Protein AF-A0A149VGM0-F1 (afdb_monomer_lite)

Radius of gyration: 25.73 Å; chains: 1; bounding box: 59×46×73 Å

Structure (mmCIF, N/CA/C/O backbone):
data_AF-A0A149VGM0-F1
#
_entry.id   AF-A0A149VGM0-F1
#
loop_
_atom_site.group_PDB
_atom_site.id
_atom_site.type_symbol
_atom_site.label_atom_id
_atom_site.label_alt_id
_atom_site.label_comp_id
_atom_site.label_asym_id
_atom_site.label_entity_id
_atom_site.label_seq_id
_atom_site.pdbx_PDB_ins_code
_atom_site.Cartn_x
_atom_site.Cartn_y
_atom_site.Cartn_z
_atom_site.occupancy
_atom_site.B_iso_or_equiv
_atom_site.auth_seq_id
_atom_site.auth_comp_id
_atom_site.auth_asym_id
_atom_site.auth_atom_id
_atom_site.pdbx_PDB_model_num
ATOM 1 N N . TYR A 1 1 ? -1.281 4.449 -9.352 1.00 56.34 1 TYR A N 1
ATOM 2 C CA . TYR A 1 1 ? 0.083 4.525 -8.788 1.00 56.34 1 TYR A CA 1
ATOM 3 C C . TYR A 1 1 ? 0.352 5.837 -8.044 1.00 56.34 1 TYR A C 1
ATOM 5 O O . TYR A 1 1 ? 0.885 5.783 -6.949 1.00 56.34 1 TYR A O 1
ATOM 13 N N . ASN A 1 2 ? -0.079 7.000 -8.555 1.00 75.88 2 ASN A N 1
ATOM 14 C CA . ASN A 1 2 ? 0.214 8.309 -7.935 1.00 75.88 2 ASN A CA 1
ATOM 15 C C . ASN A 1 2 ? -0.213 8.473 -6.463 1.00 75.88 2 ASN A C 1
ATOM 17 O O . ASN A 1 2 ? 0.391 9.254 -5.748 1.00 75.88 2 ASN A O 1
ATOM 21 N N . PHE A 1 3 ? -1.216 7.746 -5.963 1.00 82.25 3 PHE A N 1
ATOM 22 C CA . PHE A 1 3 ? -1.560 7.847 -4.540 1.00 82.25 3 PHE A CA 1
ATOM 23 C C . PHE A 1 3 ? -0.457 7.303 -3.615 1.00 82.25 3 PHE A C 1
ATOM 25 O O . PHE A 1 3 ? -0.205 7.903 -2.584 1.00 82.25 3 PHE A O 1
ATOM 32 N N . HIS A 1 4 ? 0.237 6.227 -4.005 1.00 84.69 4 HIS A N 1
ATOM 33 C CA . HIS A 1 4 ? 1.178 5.517 -3.130 1.00 84.69 4 HIS A CA 1
ATOM 34 C C . HIS A 1 4 ? 2.385 6.360 -2.706 1.00 84.69 4 HIS A C 1
ATOM 36 O O . HIS A 1 4 ? 2.753 6.306 -1.548 1.00 84.69 4 HIS A O 1
ATOM 42 N N . PHE A 1 5 ? 2.969 7.131 -3.629 1.00 81.19 5 PHE A N 1
ATOM 43 C CA . PHE A 1 5 ? 4.187 7.911 -3.365 1.00 81.19 5 PHE A CA 1
ATOM 44 C C . PHE A 1 5 ? 3.953 9.426 -3.372 1.00 81.19 5 PHE A C 1
ATOM 46 O O . PHE A 1 5 ? 4.840 10.183 -3.001 1.00 81.19 5 PHE A O 1
ATOM 53 N N . SER A 1 6 ? 2.803 9.902 -3.868 1.00 84.44 6 SER A N 1
ATOM 54 C CA . SER A 1 6 ? 2.518 11.339 -3.947 1.00 84.44 6 SER A CA 1
ATOM 55 C C . SER A 1 6 ? 1.154 11.736 -3.408 1.00 84.44 6 SER A C 1
ATOM 57 O O . SER A 1 6 ? 0.782 12.897 -3.546 1.00 84.44 6 SER A O 1
ATOM 59 N N . LEU A 1 7 ? 0.381 10.816 -2.817 1.00 84.38 7 LEU A N 1
ATOM 60 C CA . LEU A 1 7 ? -0.949 11.083 -2.243 1.00 84.38 7 LEU A CA 1
ATOM 61 C C . LEU A 1 7 ? -1.905 11.822 -3.204 1.00 84.38 7 LEU A C 1
ATOM 63 O O . LEU A 1 7 ? -2.858 12.464 -2.774 1.00 84.38 7 LEU A O 1
ATOM 67 N N . ARG A 1 8 ? -1.637 11.767 -4.520 1.00 82.00 8 ARG A N 1
ATOM 68 C CA . ARG A 1 8 ? -2.236 12.633 -5.558 1.00 82.00 8 ARG A CA 1
ATOM 69 C C . ARG A 1 8 ? -2.059 14.151 -5.342 1.00 82.00 8 ARG A C 1
ATOM 71 O O . ARG A 1 8 ? -2.627 14.922 -6.106 1.00 82.00 8 ARG A O 1
ATOM 78 N N . GLY A 1 9 ? -1.223 14.597 -4.407 1.00 70.56 9 GLY A N 1
ATOM 79 C CA . GLY A 1 9 ? -0.915 16.008 -4.136 1.00 70.56 9 GLY A CA 1
ATOM 80 C C . GLY A 1 9 ? 0.030 16.675 -5.147 1.00 70.56 9 GLY A C 1
ATOM 81 O O . GLY A 1 9 ? 0.593 17.725 -4.861 1.00 70.56 9 GLY A O 1
ATOM 82 N N . GLY A 1 10 ? 0.255 16.080 -6.322 1.00 68.06 10 GLY A N 1
ATOM 83 C CA . GLY A 1 10 ? 1.229 16.568 -7.304 1.00 68.06 10 GLY A CA 1
ATOM 84 C C . GLY A 1 10 ? 2.676 16.169 -6.982 1.00 68.06 10 GLY A C 1
ATOM 85 O O . GLY A 1 10 ? 2.931 15.308 -6.145 1.00 68.06 10 GLY A O 1
ATOM 86 N N . ASN A 1 11 ? 3.641 16.765 -7.691 1.00 66.06 11 ASN A N 1
ATOM 87 C CA . ASN A 1 11 ? 5.020 16.254 -7.735 1.00 66.06 11 ASN A CA 1
ATOM 88 C C . ASN A 1 11 ? 5.845 16.453 -6.454 1.00 66.06 11 ASN A C 1
ATOM 90 O O . ASN A 1 11 ? 6.882 15.811 -6.332 1.00 66.06 11 ASN A O 1
ATOM 94 N N . GLN A 1 12 ? 5.448 17.343 -5.542 1.00 76.62 12 GLN A N 1
ATOM 95 C CA . GLN A 1 12 ? 6.291 17.724 -4.399 1.00 76.62 12 GLN A CA 1
ATOM 96 C C . GLN A 1 12 ? 5.622 17.537 -3.032 1.00 76.62 12 GLN A C 1
ATOM 98 O O . GLN A 1 12 ? 6.148 16.755 -2.243 1.00 76.62 12 GLN A O 1
ATOM 103 N N . PRO A 1 13 ? 4.462 18.148 -2.718 1.00 83.25 13 PRO A N 1
ATOM 104 C CA . PRO A 1 13 ? 3.991 18.164 -1.331 1.00 83.25 13 PRO A CA 1
ATOM 105 C C . PRO A 1 13 ? 3.550 16.778 -0.850 1.00 83.25 13 PRO A C 1
ATOM 107 O O . PRO A 1 13 ? 3.853 16.384 0.271 1.00 83.25 13 PRO A O 1
ATOM 110 N N . GLY A 1 14 ? 2.899 15.989 -1.707 1.00 85.50 14 GLY A N 1
ATOM 111 C CA . GLY A 1 14 ? 2.502 14.634 -1.331 1.00 85.50 14 GLY A CA 1
ATOM 112 C C . GLY A 1 14 ? 3.683 13.676 -1.166 1.00 85.50 14 GLY A C 1
ATOM 113 O O . GLY A 1 14 ? 3.659 12.848 -0.264 1.00 85.50 14 GLY A O 1
ATOM 114 N N . VAL A 1 15 ? 4.739 13.838 -1.973 1.00 87.06 15 VAL A N 1
ATOM 115 C CA . VAL A 1 15 ? 5.985 13.063 -1.834 1.00 87.06 15 VAL A CA 1
ATOM 116 C C . VAL A 1 15 ? 6.691 13.416 -0.526 1.00 87.06 15 VAL A C 1
ATOM 118 O O . VAL A 1 15 ? 7.177 12.534 0.173 1.00 87.06 15 VAL A O 1
ATOM 121 N N . GLN A 1 16 ? 6.714 14.699 -0.159 1.00 89.06 16 GLN A N 1
ATOM 122 C CA . GLN A 1 16 ? 7.293 15.165 1.102 1.00 89.06 16 GLN A CA 1
ATOM 123 C C . GLN A 1 16 ? 6.563 14.601 2.317 1.00 89.06 16 GLN A C 1
ATOM 125 O O . GLN A 1 16 ? 7.213 14.104 3.235 1.00 89.06 16 GLN A O 1
ATOM 130 N N . ILE A 1 17 ? 5.227 14.647 2.309 1.00 90.19 17 ILE A N 1
ATOM 131 C CA . ILE A 1 17 ? 4.405 14.091 3.389 1.00 90.19 17 ILE A CA 1
ATOM 132 C C . ILE A 1 17 ? 4.651 12.588 3.523 1.00 90.19 17 ILE A C 1
ATOM 134 O O . ILE A 1 17 ? 4.941 12.122 4.621 1.00 90.19 17 ILE A O 1
ATOM 138 N N . ASP A 1 18 ? 4.579 11.839 2.421 1.00 89.81 18 ASP A N 1
ATOM 139 C CA . ASP A 1 18 ? 4.793 10.388 2.433 1.00 89.81 18 ASP A CA 1
ATOM 140 C C . ASP A 1 18 ? 6.191 10.023 2.957 1.00 89.81 18 ASP A C 1
ATOM 142 O O . ASP A 1 18 ? 6.339 9.213 3.872 1.00 89.81 18 ASP A O 1
ATOM 146 N N . THR A 1 19 ? 7.222 10.715 2.470 1.00 91.31 19 THR A N 1
ATOM 147 C CA . THR A 1 19 ? 8.603 10.460 2.895 1.00 91.31 19 THR A CA 1
ATOM 148 C C . THR A 1 19 ? 8.823 10.836 4.368 1.00 91.31 19 THR A C 1
ATOM 150 O O . THR A 1 19 ? 9.557 10.147 5.079 1.00 91.31 19 THR A O 1
ATOM 153 N N . LEU A 1 20 ? 8.170 11.894 4.867 1.00 92.56 20 LEU A N 1
ATOM 154 C CA . LEU A 1 20 ? 8.199 12.257 6.286 1.00 92.56 20 LEU A CA 1
ATOM 155 C C . LEU A 1 20 ? 7.529 11.180 7.150 1.00 92.56 20 LEU A C 1
ATOM 157 O O . LEU A 1 20 ? 8.078 10.803 8.184 1.00 92.56 20 LEU A O 1
ATOM 161 N N . LEU A 1 21 ? 6.381 10.649 6.721 1.00 93.19 21 LEU A N 1
ATOM 162 C CA . LEU A 1 21 ? 5.706 9.547 7.411 1.00 93.19 21 LEU A CA 1
ATOM 163 C C . LEU A 1 21 ? 6.565 8.274 7.418 1.00 93.19 21 LEU A C 1
ATOM 165 O O . LEU A 1 21 ? 6.647 7.602 8.448 1.00 93.19 21 LEU A O 1
ATOM 169 N N . GLY A 1 22 ? 7.259 7.980 6.315 1.00 93.75 22 GLY A N 1
ATOM 170 C CA . GLY A 1 22 ? 8.251 6.907 6.236 1.00 93.75 22 GLY A CA 1
ATOM 171 C C . GLY A 1 22 ? 9.394 7.087 7.241 1.00 93.75 22 GLY A C 1
ATOM 172 O O . GLY A 1 22 ? 9.734 6.153 7.971 1.00 93.75 22 GLY A O 1
ATOM 173 N N . LEU A 1 23 ? 9.923 8.308 7.376 1.00 94.62 23 LEU A N 1
ATOM 174 C CA . LEU A 1 23 ? 10.931 8.630 8.389 1.00 94.62 23 LEU A CA 1
ATOM 175 C C . LEU A 1 23 ? 10.388 8.450 9.816 1.00 94.62 23 LEU A C 1
ATOM 177 O O . LEU A 1 23 ? 11.060 7.848 10.655 1.00 94.62 23 LEU A O 1
ATOM 181 N N . CYS A 1 24 ? 9.167 8.913 10.099 1.00 95.50 24 CYS A N 1
ATOM 182 C CA . CYS A 1 24 ? 8.518 8.702 11.394 1.00 95.50 24 CYS A CA 1
ATOM 183 C C . CYS A 1 24 ? 8.347 7.209 11.715 1.00 95.50 24 CYS A C 1
ATOM 185 O O . CYS A 1 24 ? 8.586 6.805 12.853 1.00 95.50 24 CYS A O 1
ATOM 187 N N . LEU A 1 25 ? 7.988 6.384 10.726 1.00 94.50 25 LEU A N 1
ATOM 188 C CA . LEU A 1 25 ? 7.903 4.931 10.879 1.00 94.50 25 LEU A CA 1
ATOM 189 C C . LEU A 1 25 ? 9.267 4.324 11.240 1.00 94.50 25 LEU A C 1
ATOM 191 O O . LEU A 1 25 ? 9.343 3.507 12.155 1.00 94.50 25 LEU A O 1
ATOM 195 N N . LEU A 1 26 ? 10.349 4.744 10.578 1.00 95.25 26 LEU A N 1
ATOM 196 C CA . LEU A 1 26 ? 11.704 4.274 10.889 1.00 95.25 26 LEU A CA 1
ATOM 197 C C . LEU A 1 26 ? 12.140 4.654 12.306 1.00 95.25 26 LEU A C 1
ATOM 199 O O . LEU A 1 26 ? 12.710 3.826 13.016 1.00 95.25 26 LEU A O 1
ATOM 203 N N . VAL A 1 27 ? 11.832 5.877 12.742 1.00 95.75 27 VAL A N 1
ATOM 204 C CA . VAL A 1 27 ? 12.094 6.324 14.117 1.00 95.75 27 VAL A CA 1
ATOM 205 C C . VAL A 1 27 ? 11.273 5.509 15.119 1.00 95.75 27 VAL A C 1
ATOM 207 O O . VAL A 1 27 ? 11.813 5.073 16.137 1.00 95.75 27 VAL A O 1
ATOM 210 N N . ALA A 1 28 ? 9.994 5.248 14.837 1.00 92.81 28 ALA A N 1
ATOM 211 C CA . ALA A 1 28 ? 9.132 4.419 15.680 1.00 92.81 28 ALA A CA 1
ATOM 212 C C . ALA A 1 28 ? 9.643 2.972 15.793 1.00 92.81 28 ALA A C 1
ATOM 214 O O . ALA A 1 28 ? 9.679 2.414 16.887 1.00 92.81 28 ALA A O 1
ATOM 215 N N . ILE A 1 29 ? 10.100 2.379 14.687 1.00 92.88 29 ILE A N 1
ATOM 216 C CA . ILE A 1 29 ? 10.705 1.041 14.676 1.00 92.88 29 ILE A CA 1
ATOM 217 C C . ILE A 1 29 ? 12.018 1.031 15.461 1.00 92.88 29 ILE A C 1
ATOM 219 O O . ILE A 1 29 ? 12.214 0.161 16.306 1.00 92.88 29 ILE A O 1
ATOM 223 N N . GLY A 1 30 ? 12.906 1.998 15.212 1.00 92.75 30 GLY A N 1
ATOM 224 C CA . GLY A 1 30 ? 14.204 2.082 15.880 1.00 92.75 30 GLY A CA 1
ATOM 225 C C . GLY A 1 30 ? 14.061 2.273 17.389 1.00 92.75 30 GLY A C 1
ATOM 226 O O . GLY A 1 30 ? 14.647 1.526 18.168 1.00 92.75 30 GLY A O 1
ATOM 227 N N . SER A 1 31 ? 13.224 3.224 17.810 1.00 92.19 31 SER A N 1
ATOM 228 C CA . SER A 1 31 ? 12.913 3.443 19.229 1.00 92.19 31 SER A CA 1
ATOM 229 C C . SER A 1 31 ? 12.228 2.232 19.864 1.00 92.19 31 SER A C 1
ATOM 231 O O . SER A 1 31 ? 12.633 1.809 20.945 1.00 92.19 31 SER A O 1
ATOM 233 N N . GLY A 1 32 ? 11.249 1.627 19.186 1.00 87.75 32 GLY A N 1
ATOM 234 C CA . GLY A 1 32 ? 10.574 0.419 19.653 1.00 87.75 32 GLY A CA 1
ATOM 235 C C . GLY A 1 32 ? 11.543 -0.744 19.858 1.00 87.75 32 GLY A C 1
ATOM 236 O O . GLY A 1 32 ? 11.498 -1.399 20.898 1.00 87.75 32 GLY A O 1
ATOM 237 N N . LEU A 1 33 ? 12.474 -0.951 18.923 1.00 87.62 33 LEU A N 1
ATOM 238 C CA . LEU A 1 33 ? 13.517 -1.963 19.050 1.00 87.62 33 LEU A CA 1
ATOM 239 C C . LEU A 1 33 ? 14.408 -1.678 20.262 1.00 87.62 33 LEU A C 1
ATOM 241 O O . LEU A 1 33 ? 14.593 -2.559 21.090 1.00 87.62 33 LEU A O 1
ATOM 245 N N . VAL A 1 34 ? 14.897 -0.446 20.425 1.00 88.81 34 VAL A N 1
ATOM 246 C CA . VAL A 1 34 ? 15.752 -0.068 21.566 1.00 88.81 34 VAL A CA 1
ATOM 247 C C . VAL A 1 34 ? 15.040 -0.261 22.910 1.00 88.81 34 VAL A C 1
ATOM 249 O O . VAL A 1 34 ? 15.642 -0.772 23.854 1.00 88.81 34 VAL A O 1
ATOM 252 N N . ILE A 1 35 ? 13.761 0.110 23.007 1.00 86.62 35 ILE A N 1
ATOM 253 C CA . ILE A 1 35 ? 12.969 -0.019 24.239 1.00 86.62 35 ILE A CA 1
ATOM 254 C C . ILE A 1 35 ? 12.692 -1.493 24.564 1.00 86.62 35 ILE A C 1
ATOM 256 O O . ILE A 1 35 ? 12.779 -1.900 25.724 1.00 86.62 35 ILE A O 1
ATOM 260 N N . HIS A 1 36 ? 12.367 -2.302 23.553 1.00 81.25 36 HIS A N 1
ATOM 261 C CA . HIS A 1 36 ? 11.885 -3.668 23.751 1.00 81.25 36 HIS A CA 1
ATOM 262 C C . HIS A 1 36 ? 12.952 -4.757 23.596 1.00 81.25 36 HIS A C 1
ATOM 264 O O . HIS A 1 36 ? 12.676 -5.888 23.980 1.00 81.25 36 HIS A O 1
ATOM 270 N N . ILE A 1 37 ? 14.174 -4.461 23.136 1.00 82.31 37 ILE A N 1
ATOM 271 C CA . ILE A 1 37 ? 15.219 -5.482 22.925 1.00 82.31 37 ILE A CA 1
ATOM 272 C C . ILE A 1 37 ? 15.580 -6.255 24.203 1.00 82.31 37 ILE A C 1
ATOM 274 O O . ILE A 1 37 ? 15.834 -7.454 24.137 1.00 82.31 37 ILE A O 1
ATOM 278 N N . LYS A 1 38 ? 15.557 -5.596 25.373 1.00 78.44 38 LYS A N 1
ATOM 279 C CA . LYS A 1 38 ? 15.854 -6.240 26.665 1.00 78.44 38 LYS A CA 1
ATOM 280 C C . LYS A 1 38 ? 14.719 -7.175 27.125 1.00 78.44 38 LYS A C 1
ATOM 282 O O . LYS A 1 38 ? 15.020 -8.330 27.413 1.00 78.44 38 LYS A O 1
ATOM 287 N N . PRO A 1 39 ? 13.440 -6.739 27.173 1.00 73.12 39 PRO A N 1
ATOM 288 C CA . PRO A 1 39 ? 12.319 -7.639 27.464 1.00 73.12 39 PRO A CA 1
ATOM 289 C C . PRO A 1 39 ? 12.111 -8.758 26.438 1.00 73.12 39 PRO A C 1
ATOM 291 O O . PRO A 1 39 ? 11.655 -9.834 26.800 1.00 73.12 39 PRO A O 1
ATOM 294 N N . LEU A 1 40 ? 12.444 -8.525 25.164 1.00 70.88 40 LEU A N 1
ATOM 295 C CA . LEU A 1 40 ? 12.154 -9.465 24.081 1.00 70.88 40 LEU A CA 1
ATOM 296 C C . LEU A 1 40 ? 12.913 -10.794 24.217 1.00 70.88 40 LEU A C 1
ATOM 298 O O . LEU A 1 40 ? 12.398 -11.838 23.827 1.00 70.88 40 LEU A O 1
ATOM 302 N N . TRP A 1 41 ? 14.131 -10.761 24.759 1.00 69.44 41 TRP A N 1
ATOM 303 C CA . TRP A 1 41 ? 15.009 -11.931 24.824 1.00 69.44 41 TRP A CA 1
ATOM 304 C C . TRP A 1 41 ? 14.441 -13.100 25.653 1.00 69.44 41 TRP A C 1
ATOM 306 O O . TRP A 1 41 ? 14.381 -14.211 25.126 1.00 69.44 41 TRP A O 1
ATOM 316 N N . PRO A 1 42 ? 13.983 -12.905 26.908 1.00 67.81 42 PRO A N 1
ATOM 317 C CA . PRO A 1 42 ? 13.347 -13.980 27.673 1.00 67.81 42 PRO A CA 1
ATOM 318 C C . PRO A 1 42 ? 11.994 -14.418 27.089 1.00 67.81 42 PRO A C 1
ATOM 320 O O . PRO A 1 42 ? 11.680 -15.609 27.119 1.00 67.81 42 PRO A O 1
ATOM 323 N N . ASP A 1 43 ? 11.219 -13.488 26.521 1.00 64.25 43 ASP A N 1
ATOM 324 C CA . ASP A 1 43 ? 9.869 -13.763 26.007 1.00 64.25 43 ASP A CA 1
ATOM 325 C C . ASP A 1 43 ? 9.884 -14.551 24.680 1.00 64.25 43 ASP A C 1
ATOM 327 O O . ASP A 1 43 ? 8.992 -15.364 24.438 1.00 64.25 43 ASP A O 1
ATOM 331 N N . LEU A 1 44 ? 10.922 -14.392 23.844 1.00 65.38 44 LEU A N 1
ATOM 332 C CA . LEU A 1 44 ? 11.131 -15.197 22.626 1.00 65.38 44 LEU A CA 1
ATOM 333 C C . LEU A 1 44 ? 11.405 -16.677 22.928 1.00 65.38 44 LEU A C 1
ATOM 335 O O . LEU A 1 44 ? 11.052 -17.546 22.132 1.00 65.38 44 LEU A O 1
ATOM 339 N N . ILE A 1 45 ? 12.046 -16.963 24.062 1.00 64.69 45 ILE A N 1
ATOM 340 C CA . ILE A 1 45 ? 12.476 -18.317 24.438 1.00 64.69 45 ILE A CA 1
ATOM 341 C C . ILE A 1 45 ? 11.322 -19.103 25.082 1.00 64.69 45 ILE A C 1
ATOM 343 O O . ILE A 1 45 ? 11.301 -20.332 25.035 1.00 64.69 45 ILE A O 1
ATOM 347 N N . LEU A 1 46 ? 10.325 -18.417 25.647 1.00 60.25 46 LEU A N 1
ATOM 348 C CA . LEU A 1 46 ? 9.251 -19.031 26.424 1.00 60.25 46 LEU A CA 1
ATOM 349 C C . LEU A 1 46 ? 7.894 -18.946 25.712 1.00 60.25 46 LEU A C 1
ATOM 351 O O . LEU A 1 46 ? 6.931 -18.387 26.236 1.00 60.25 46 LEU A O 1
ATOM 355 N N . PHE A 1 47 ? 7.789 -19.544 24.525 1.00 54.19 47 PHE A N 1
ATOM 356 C CA . PHE A 1 47 ? 6.506 -19.663 23.831 1.00 54.19 47 PHE A CA 1
ATOM 357 C C . PHE A 1 47 ? 5.531 -20.554 24.624 1.00 54.19 47 PHE A C 1
ATOM 359 O O . PHE A 1 47 ? 5.781 -21.744 24.824 1.00 54.19 47 PHE A O 1
ATOM 366 N N . ARG A 1 48 ? 4.402 -19.992 25.082 1.00 60.03 48 ARG A N 1
ATOM 367 C CA . ARG A 1 48 ? 3.366 -20.707 25.858 1.00 60.03 48 ARG A CA 1
ATOM 368 C C . ARG A 1 48 ? 2.015 -20.709 25.123 1.00 60.03 48 ARG A C 1
ATOM 370 O O . ARG A 1 48 ? 1.102 -19.980 25.513 1.00 60.03 48 ARG A O 1
ATOM 377 N N . PRO A 1 49 ? 1.839 -21.559 24.095 1.00 53.50 49 PRO A N 1
ATOM 378 C CA . PRO A 1 49 ? 0.660 -21.544 23.219 1.00 53.50 49 PRO A CA 1
ATOM 379 C C . PRO A 1 49 ? -0.676 -21.861 23.916 1.00 53.50 49 PRO A C 1
ATOM 381 O O . PRO A 1 49 ? -1.733 -21.549 23.375 1.00 53.50 49 PRO A O 1
ATOM 384 N N . PHE A 1 50 ? -0.652 -22.445 25.120 1.00 55.78 50 PHE A N 1
ATOM 385 C CA . PHE A 1 50 ? -1.845 -22.904 25.848 1.00 55.78 50 PHE A CA 1
ATOM 386 C C . PHE A 1 50 ? -2.236 -22.019 27.051 1.00 55.78 50 PHE A C 1
ATOM 388 O O . PHE A 1 50 ? -2.966 -22.457 27.938 1.00 55.78 50 PHE A O 1
ATOM 395 N N . GLY A 1 51 ? -1.746 -20.774 27.116 1.00 58.00 51 GLY A N 1
ATOM 396 C CA . GLY A 1 51 ? -2.111 -19.810 28.164 1.00 58.00 51 GLY A CA 1
ATOM 397 C C . GLY A 1 51 ? -3.515 -19.197 28.009 1.00 58.00 51 GLY A C 1
ATOM 398 O O . GLY A 1 51 ? -4.201 -19.379 27.005 1.00 58.00 51 GLY A O 1
ATOM 399 N N . ALA A 1 52 ? -3.954 -18.413 29.004 1.00 61.88 52 ALA A N 1
ATOM 400 C CA . ALA A 1 52 ? -5.236 -17.699 28.959 1.00 61.88 52 ALA A CA 1
ATOM 401 C C . ALA A 1 52 ? -5.366 -16.813 27.696 1.00 61.88 52 ALA A C 1
ATOM 403 O O . ALA A 1 52 ? -4.436 -16.083 27.347 1.00 61.88 52 ALA A O 1
ATOM 404 N N . ARG A 1 53 ? -6.543 -16.832 27.043 1.00 60.56 53 ARG A N 1
ATOM 405 C CA . ARG A 1 53 ? -6.809 -16.224 25.715 1.00 60.56 53 ARG A CA 1
ATOM 406 C C . ARG A 1 53 ? -6.274 -14.791 25.505 1.00 60.56 53 ARG A C 1
ATOM 408 O O . ARG A 1 53 ? -5.736 -14.541 24.429 1.00 60.56 53 ARG A O 1
ATOM 415 N N . PRO A 1 54 ? -6.373 -13.848 26.467 1.00 61.53 54 PRO A N 1
ATOM 416 C CA . PRO A 1 54 ? -5.830 -12.500 26.281 1.00 61.53 54 PRO A CA 1
ATOM 417 C C . PRO A 1 54 ? -4.301 -12.468 26.186 1.00 61.53 54 PRO A C 1
ATOM 419 O O . PRO A 1 54 ? -3.754 -11.622 25.489 1.00 61.53 54 PRO A O 1
ATOM 422 N N . ARG A 1 55 ? -3.612 -13.383 26.878 1.00 67.12 55 ARG A N 1
ATOM 423 C CA . ARG A 1 55 ? -2.147 -13.450 26.922 1.00 67.12 55 ARG A CA 1
ATOM 424 C C . ARG A 1 55 ? -1.590 -14.155 25.683 1.00 67.12 55 ARG A C 1
ATOM 426 O O . ARG A 1 55 ? -0.706 -13.607 25.045 1.00 67.12 55 ARG A O 1
ATOM 433 N N . ALA A 1 56 ? -2.229 -15.240 25.241 1.00 68.88 56 ALA A N 1
ATOM 434 C CA . ALA A 1 56 ? -1.891 -15.908 23.979 1.00 68.88 56 ALA A CA 1
ATOM 435 C C . ALA A 1 56 ? -2.009 -14.981 22.748 1.00 68.88 56 ALA A C 1
ATOM 437 O O . ALA A 1 56 ? -1.221 -15.085 21.812 1.00 68.88 56 ALA A O 1
ATOM 438 N N . TRP A 1 57 ? -2.970 -14.045 22.744 1.00 70.62 57 TRP A N 1
ATOM 439 C CA . TRP A 1 57 ? -3.099 -13.051 21.669 1.00 70.62 57 TRP A CA 1
ATOM 440 C C . TRP A 1 57 ? -1.941 -12.046 21.646 1.00 70.62 57 TRP A C 1
ATOM 442 O O . TRP A 1 57 ? -1.466 -11.672 20.575 1.00 70.62 57 TRP A O 1
ATOM 452 N N . VAL A 1 58 ? -1.481 -11.613 22.822 1.00 71.88 58 VAL A N 1
ATOM 453 C CA . VAL A 1 58 ? -0.323 -10.717 22.948 1.00 71.88 58 VAL A CA 1
ATOM 454 C C . VAL A 1 58 ? 0.953 -11.434 22.510 1.00 71.88 58 VAL A C 1
ATOM 456 O O . VAL A 1 58 ? 1.722 -10.858 21.746 1.00 71.88 58 VAL A O 1
ATOM 459 N N . ASP A 1 59 ? 1.129 -12.697 22.896 1.00 72.69 59 ASP A N 1
ATOM 460 C CA . ASP A 1 59 ? 2.286 -13.505 22.492 1.00 72.69 59 ASP A CA 1
ATOM 461 C C . ASP A 1 59 ? 2.302 -13.735 20.970 1.00 72.69 59 ASP A C 1
ATOM 463 O O . ASP A 1 59 ? 3.333 -13.567 20.320 1.00 72.69 59 ASP A O 1
ATOM 467 N N . ALA A 1 60 ? 1.146 -14.032 20.361 1.00 76.56 60 ALA A N 1
ATOM 468 C CA . ALA A 1 60 ? 1.024 -14.157 18.907 1.00 76.56 60 ALA A CA 1
ATOM 469 C C . ALA A 1 60 ? 1.336 -12.839 18.177 1.00 76.56 60 ALA A C 1
ATOM 471 O O . ALA A 1 60 ? 2.023 -12.845 17.155 1.00 76.56 60 ALA A O 1
ATOM 472 N N . HIS A 1 61 ? 0.864 -11.705 18.707 1.00 82.88 61 HIS A N 1
ATOM 473 C CA . HIS A 1 61 ? 1.189 -10.381 18.178 1.00 82.88 61 HIS A CA 1
ATOM 474 C C . HIS A 1 61 ? 2.691 -10.086 18.282 1.00 82.88 61 HIS A C 1
ATOM 476 O O . HIS A 1 61 ? 3.271 -9.569 17.332 1.00 82.88 61 HIS A O 1
ATOM 482 N N . LEU A 1 62 ? 3.335 -10.455 19.393 1.00 81.00 62 LEU A N 1
ATOM 483 C CA . LEU A 1 62 ? 4.774 -10.280 19.584 1.00 81.00 62 LEU A CA 1
ATOM 484 C C . LEU A 1 62 ? 5.580 -11.106 18.575 1.00 81.00 62 LEU A C 1
ATOM 486 O O . LEU A 1 62 ? 6.466 -10.569 17.915 1.00 81.00 62 LEU A O 1
ATOM 490 N N . ILE A 1 63 ? 5.238 -12.385 18.404 1.00 81.69 63 ILE A N 1
ATOM 491 C CA . ILE A 1 63 ? 5.915 -13.285 17.459 1.00 81.69 63 ILE A CA 1
ATOM 492 C C . ILE A 1 63 ? 5.739 -12.800 16.024 1.00 81.69 63 ILE A C 1
ATOM 494 O O . ILE A 1 63 ? 6.716 -12.715 15.283 1.00 81.69 63 ILE A O 1
ATOM 498 N N . ALA A 1 64 ? 4.514 -12.432 15.637 1.00 84.75 64 ALA A N 1
ATOM 499 C CA . ALA A 1 64 ? 4.261 -11.834 14.331 1.00 84.75 64 ALA A CA 1
ATOM 500 C C . ALA A 1 64 ? 5.055 -10.529 14.160 1.00 84.75 64 ALA A C 1
ATOM 502 O O . ALA A 1 64 ? 5.632 -10.291 13.102 1.00 84.75 64 ALA A O 1
ATOM 503 N N . GLY A 1 65 ? 5.140 -9.719 15.218 1.00 85.56 65 GLY A N 1
ATOM 504 C CA . GLY A 1 65 ? 5.944 -8.508 15.259 1.00 85.56 65 GLY A CA 1
ATOM 505 C C . GLY A 1 65 ? 7.404 -8.772 14.932 1.00 85.56 65 GLY A C 1
ATOM 506 O O . GLY A 1 65 ? 7.917 -8.182 13.990 1.00 85.56 65 GLY A O 1
ATOM 507 N N . VAL A 1 66 ? 8.052 -9.697 15.642 1.00 86.31 66 VAL A N 1
ATOM 508 C CA . VAL A 1 66 ? 9.460 -10.060 15.405 1.00 86.31 66 VAL A CA 1
ATOM 509 C C . VAL A 1 66 ? 9.662 -10.659 14.015 1.00 86.31 66 VAL A C 1
ATOM 511 O O . VAL A 1 66 ? 10.598 -10.273 13.318 1.00 86.31 66 VAL A O 1
ATOM 514 N N . LEU A 1 67 ? 8.777 -11.566 13.594 1.00 89.00 67 LEU A N 1
ATOM 515 C CA . LEU A 1 67 ? 8.881 -12.263 12.312 1.00 89.00 67 LEU A CA 1
ATOM 516 C C . LEU A 1 67 ? 8.797 -11.301 11.119 1.00 89.00 67 LEU A C 1
ATOM 518 O O . LEU A 1 67 ? 9.565 -11.434 10.169 1.00 89.00 67 LEU A O 1
ATOM 522 N N . PHE A 1 68 ? 7.878 -10.332 11.164 1.00 91.81 68 PHE A N 1
ATOM 523 C CA . PHE A 1 68 ? 7.646 -9.395 10.061 1.00 91.81 68 PHE A CA 1
ATOM 524 C C . PHE A 1 68 ? 8.379 -8.057 10.220 1.00 91.81 68 PHE A C 1
ATOM 526 O O . PHE A 1 68 ? 8.406 -7.274 9.269 1.00 91.81 68 PHE A O 1
ATOM 533 N N . LEU A 1 69 ? 9.039 -7.802 11.356 1.00 91.88 69 LEU A N 1
ATOM 534 C CA . LEU A 1 69 ? 9.855 -6.603 11.574 1.00 91.88 69 LEU A CA 1
ATOM 535 C C . LEU A 1 69 ? 10.877 -6.355 10.453 1.00 91.88 69 LEU A C 1
ATOM 537 O O . LEU A 1 69 ? 10.947 -5.211 9.998 1.00 91.88 69 LEU A O 1
ATOM 541 N N . PRO A 1 70 ? 11.624 -7.365 9.949 1.00 92.81 70 PRO A N 1
ATOM 542 C CA . PRO A 1 70 ? 12.565 -7.148 8.857 1.00 92.81 70 PRO A CA 1
ATOM 543 C C . PRO A 1 70 ? 11.876 -6.604 7.609 1.00 92.81 70 PRO A C 1
ATOM 545 O O . PRO A 1 70 ? 12.390 -5.680 6.991 1.00 92.81 70 PRO A O 1
ATOM 548 N N . PHE A 1 71 ? 10.688 -7.116 7.271 1.00 94.50 71 PHE A N 1
ATOM 549 C CA . PHE A 1 71 ? 9.921 -6.648 6.120 1.00 94.50 71 PHE A CA 1
ATOM 550 C C . PHE A 1 71 ? 9.420 -5.211 6.314 1.00 94.50 71 PHE A C 1
ATOM 552 O O . PHE A 1 71 ? 9.562 -4.388 5.412 1.00 94.50 71 PHE A O 1
ATOM 559 N N . ILE A 1 72 ? 8.886 -4.881 7.496 1.00 94.12 72 ILE A N 1
ATOM 560 C CA . ILE A 1 72 ? 8.394 -3.529 7.807 1.00 94.12 72 ILE A CA 1
ATOM 561 C C . ILE A 1 72 ? 9.548 -2.519 7.763 1.00 94.12 72 ILE A C 1
ATOM 563 O O . ILE A 1 72 ? 9.436 -1.479 7.113 1.00 94.12 72 ILE A O 1
ATOM 567 N N . ALA A 1 73 ? 10.669 -2.833 8.416 1.00 95.06 73 ALA A N 1
ATOM 568 C CA . ALA A 1 73 ? 11.857 -1.986 8.427 1.00 95.06 73 ALA A CA 1
ATOM 569 C C . ALA A 1 73 ? 12.435 -1.821 7.017 1.00 95.06 73 ALA A C 1
ATOM 571 O O . ALA A 1 73 ? 12.749 -0.707 6.604 1.00 95.06 73 ALA A O 1
ATOM 572 N N . PHE A 1 74 ? 12.517 -2.914 6.257 1.00 95.31 74 PHE A N 1
ATOM 573 C CA . PHE A 1 74 ? 13.010 -2.917 4.887 1.00 95.31 74 PHE A CA 1
ATOM 574 C C . PHE A 1 74 ? 12.146 -2.051 3.955 1.00 95.31 74 PHE A C 1
ATOM 576 O O . PHE A 1 74 ? 12.672 -1.183 3.254 1.00 95.31 74 PHE A O 1
ATOM 583 N N . MET A 1 75 ? 10.822 -2.232 3.967 1.00 95.12 75 MET A N 1
ATOM 584 C CA . MET A 1 75 ? 9.909 -1.458 3.118 1.00 95.12 75 MET A CA 1
ATOM 585 C C . MET A 1 75 ? 9.844 0.015 3.537 1.00 95.12 75 MET A C 1
ATOM 587 O O . MET A 1 75 ? 9.874 0.892 2.673 1.00 95.12 75 MET A O 1
ATOM 591 N N . GLY A 1 76 ? 9.839 0.298 4.845 1.00 94.56 76 GLY A N 1
ATOM 592 C CA . GLY A 1 76 ? 9.907 1.664 5.369 1.00 94.56 76 GLY A CA 1
ATOM 593 C C . GLY A 1 76 ? 11.215 2.369 4.997 1.00 94.56 76 GLY A C 1
ATOM 594 O O . GLY A 1 76 ? 11.199 3.524 4.567 1.00 94.56 76 GLY A O 1
ATOM 595 N N . TYR A 1 77 ? 12.347 1.663 5.086 1.00 95.38 77 TYR A N 1
ATOM 596 C CA . TYR A 1 77 ? 13.661 2.200 4.728 1.00 95.38 77 TYR A CA 1
ATOM 597 C C . TYR A 1 77 ? 13.746 2.495 3.239 1.00 95.38 77 TYR A C 1
ATOM 599 O O . TYR A 1 77 ? 14.071 3.612 2.848 1.00 95.38 77 TYR A O 1
ATOM 607 N N . THR A 1 78 ? 13.432 1.507 2.404 1.00 95.38 78 THR A N 1
ATOM 608 C CA . THR A 1 78 ? 13.561 1.650 0.953 1.00 95.38 78 THR A CA 1
ATOM 609 C C . THR A 1 78 ? 12.603 2.699 0.390 1.00 95.38 78 THR A C 1
ATOM 611 O O . THR A 1 78 ? 13.040 3.510 -0.424 1.00 95.38 78 THR A O 1
ATOM 614 N N . GLY A 1 79 ? 11.356 2.774 0.873 1.00 92.38 79 GLY A N 1
ATOM 615 C CA . GLY A 1 79 ? 10.410 3.826 0.475 1.00 92.38 79 GLY A CA 1
ATOM 616 C C . GLY A 1 79 ? 10.927 5.229 0.809 1.00 92.38 79 GLY A C 1
ATOM 617 O O . GLY A 1 79 ? 10.982 6.102 -0.058 1.00 92.38 79 GLY A O 1
ATOM 618 N N . THR A 1 80 ? 11.430 5.411 2.035 1.00 93.00 80 THR A N 1
ATOM 619 C CA . THR A 1 80 ? 12.016 6.685 2.485 1.00 93.00 80 THR A CA 1
ATOM 620 C C . THR A 1 80 ? 13.289 7.031 1.705 1.00 93.00 80 THR A C 1
ATOM 622 O O . THR A 1 80 ? 13.478 8.168 1.281 1.00 93.00 80 THR A O 1
ATOM 625 N N . ALA A 1 81 ? 14.166 6.053 1.463 1.00 92.31 81 ALA A N 1
ATOM 626 C CA . ALA A 1 81 ? 15.442 6.252 0.777 1.00 92.31 81 ALA A CA 1
ATOM 627 C C . ALA A 1 81 ? 15.268 6.668 -0.693 1.00 92.31 81 ALA A C 1
ATOM 629 O O . ALA A 1 81 ? 16.012 7.522 -1.182 1.00 92.31 81 ALA A O 1
ATOM 630 N N . ILE A 1 82 ? 14.271 6.114 -1.395 1.00 90.62 82 ILE A N 1
ATOM 631 C CA . ILE A 1 82 ? 13.975 6.450 -2.799 1.00 90.62 82 ILE A CA 1
ATOM 632 C C . ILE A 1 82 ? 13.614 7.933 -2.951 1.00 90.62 82 ILE A C 1
ATOM 634 O O . ILE A 1 82 ? 14.002 8.559 -3.944 1.00 90.62 82 ILE A O 1
ATOM 638 N N . HIS A 1 83 ? 12.912 8.488 -1.962 1.00 87.56 83 HIS A N 1
ATOM 639 C CA . HIS A 1 83 ? 12.412 9.860 -1.961 1.00 87.56 83 HIS A CA 1
ATOM 640 C C . HIS A 1 83 ? 13.137 10.784 -0.971 1.00 87.56 83 HIS A C 1
ATOM 642 O O . HIS A 1 83 ? 12.713 11.917 -0.782 1.00 87.56 83 HIS A O 1
ATOM 648 N N . ALA A 1 84 ? 14.278 10.380 -0.403 1.00 85.94 84 ALA A N 1
ATOM 649 C CA . ALA A 1 84 ? 14.992 11.151 0.624 1.00 85.94 84 ALA A CA 1
ATOM 650 C C . ALA A 1 84 ? 15.340 12.593 0.195 1.00 85.94 84 ALA A C 1
ATOM 652 O O . ALA A 1 84 ? 15.329 13.518 1.007 1.00 85.94 84 ALA A O 1
ATOM 653 N N . ARG A 1 85 ? 15.584 12.808 -1.106 1.00 81.25 85 ARG A N 1
ATOM 654 C CA . ARG A 1 85 ? 15.821 14.143 -1.689 1.00 81.25 85 ARG A CA 1
ATOM 655 C C . ARG A 1 85 ? 14.595 15.063 -1.668 1.00 81.25 85 ARG A C 1
ATOM 657 O O . ARG A 1 85 ? 14.746 16.238 -1.959 1.00 81.25 85 ARG A O 1
ATOM 664 N N . ALA A 1 86 ? 13.402 14.552 -1.374 1.00 79.19 86 ALA A N 1
ATOM 665 C CA . ALA A 1 86 ? 12.202 15.366 -1.219 1.00 79.19 86 ALA A CA 1
ATOM 666 C C . ALA A 1 86 ? 12.179 16.109 0.129 1.00 79.19 86 ALA A C 1
ATOM 668 O O . ALA A 1 86 ? 11.636 17.211 0.186 1.00 79.19 86 ALA A O 1
ATOM 669 N N . LEU A 1 87 ? 12.771 15.540 1.194 1.00 74.88 87 LEU A N 1
ATOM 670 C CA . LEU A 1 87 ? 12.880 16.214 2.499 1.00 74.88 87 LEU A CA 1
ATOM 671 C C . LEU A 1 87 ? 14.032 17.213 2.558 1.00 74.88 87 LEU A C 1
ATOM 673 O O . LEU A 1 87 ? 13.918 18.241 3.219 1.00 74.88 87 LEU A O 1
ATOM 677 N N . LEU A 1 88 ? 15.159 16.886 1.927 1.00 65.88 88 LEU A N 1
ATOM 678 C CA . LEU A 1 88 ? 16.332 17.752 1.934 1.00 65.88 88 LEU A CA 1
ATOM 679 C C . LEU A 1 88 ? 16.163 18.851 0.874 1.00 65.88 88 LEU A C 1
ATOM 681 O O . LEU A 1 88 ? 15.758 18.540 -0.247 1.00 65.88 88 LEU A O 1
ATOM 685 N N . PRO A 1 89 ? 16.473 20.125 1.180 1.00 56.97 89 PRO A N 1
ATOM 686 C CA . PRO A 1 89 ? 16.479 21.172 0.166 1.00 56.97 89 PRO A CA 1
ATOM 687 C C . PRO A 1 89 ? 17.403 20.767 -0.991 1.00 56.97 89 PRO A C 1
ATOM 689 O O . PRO A 1 89 ? 18.461 20.177 -0.783 1.00 56.97 89 PRO A O 1
ATOM 692 N N . ALA A 1 90 ? 16.984 21.073 -2.222 1.00 55.66 90 ALA A N 1
ATOM 693 C CA . ALA A 1 90 ? 17.690 20.673 -3.443 1.00 55.66 90 ALA A CA 1
ATOM 694 C C . ALA A 1 90 ? 19.115 21.249 -3.558 1.00 55.66 90 ALA A C 1
ATOM 696 O O . ALA A 1 90 ? 19.895 20.787 -4.390 1.00 55.66 90 ALA A O 1
ATOM 697 N N . GLU A 1 91 ? 19.454 22.236 -2.728 1.00 52.06 91 GLU A N 1
ATOM 698 C CA . GLU A 1 91 ? 20.791 22.805 -2.648 1.00 52.06 91 GLU A CA 1
ATOM 699 C C . GLU A 1 91 ? 21.632 22.025 -1.626 1.00 52.06 91 GLU A C 1
ATOM 701 O O . GLU A 1 91 ? 21.251 21.927 -0.454 1.00 52.06 91 GLU A O 1
ATOM 706 N N . PRO A 1 92 ? 22.778 21.455 -2.029 1.00 51.41 92 PRO A N 1
ATOM 707 C CA . PRO A 1 92 ? 23.661 20.787 -1.090 1.00 51.41 92 PRO A CA 1
ATOM 708 C C . PRO A 1 92 ? 24.199 21.798 -0.065 1.00 51.41 92 PRO A C 1
ATOM 710 O O . PRO A 1 92 ? 24.724 22.845 -0.438 1.00 51.41 92 PRO A O 1
ATOM 713 N N . PHE A 1 93 ? 24.139 21.454 1.229 1.00 51.69 93 PHE A N 1
ATOM 714 C CA . PHE A 1 93 ? 24.756 22.236 2.317 1.00 51.69 93 PHE A CA 1
ATOM 715 C C . PHE A 1 93 ? 26.262 22.472 2.101 1.00 51.69 93 PHE A C 1
ATOM 717 O O . PHE A 1 93 ? 26.812 23.456 2.585 1.00 51.69 93 PHE A O 1
ATOM 724 N N . PHE A 1 94 ? 26.914 21.595 1.334 1.00 49.41 94 PHE A N 1
ATOM 725 C CA . PHE A 1 94 ? 28.279 21.765 0.856 1.00 49.41 94 PHE A CA 1
ATOM 726 C C . PHE A 1 94 ? 28.283 21.802 -0.670 1.00 49.41 94 PHE A C 1
ATOM 728 O O . PHE A 1 94 ? 28.124 20.779 -1.340 1.00 49.41 94 PHE A O 1
ATOM 735 N N . ARG A 1 95 ? 28.490 22.993 -1.234 1.00 43.38 95 ARG A N 1
ATOM 736 C CA . ARG A 1 95 ? 28.763 23.166 -2.661 1.00 43.38 95 ARG A CA 1
ATOM 737 C C . ARG A 1 95 ? 30.145 22.572 -2.944 1.00 43.38 95 ARG A C 1
ATOM 739 O O . ARG A 1 95 ? 31.162 23.220 -2.720 1.00 43.38 95 ARG A O 1
ATOM 746 N N . ALA A 1 96 ? 30.200 21.322 -3.399 1.00 45.22 96 ALA A N 1
ATOM 747 C CA . ALA A 1 96 ? 31.439 20.778 -3.937 1.00 45.22 96 ALA A CA 1
ATOM 748 C C . ALA A 1 96 ? 31.846 21.649 -5.137 1.00 45.22 96 ALA A C 1
ATOM 750 O O . ALA A 1 96 ? 31.110 21.729 -6.121 1.00 45.22 96 ALA A O 1
ATOM 751 N N . HIS A 1 97 ? 33.004 22.309 -5.052 1.00 46.84 97 HIS A N 1
ATOM 752 C CA . HIS A 1 97 ? 33.536 23.234 -6.064 1.00 46.84 97 HIS A CA 1
ATOM 753 C C . HIS A 1 97 ? 33.830 22.594 -7.442 1.00 46.84 97 HIS A C 1
ATOM 755 O O . HIS A 1 97 ? 34.394 23.245 -8.314 1.00 46.84 97 HIS A O 1
ATOM 761 N N . THR A 1 98 ? 33.424 21.345 -7.676 1.00 44.97 98 THR A N 1
ATOM 762 C CA . THR A 1 98 ? 33.641 20.599 -8.924 1.00 44.97 98 THR A CA 1
ATOM 763 C C . THR A 1 98 ? 32.356 20.096 -9.585 1.00 44.97 98 THR A C 1
ATOM 765 O O . THR A 1 98 ? 32.421 19.453 -10.632 1.00 44.97 98 THR A O 1
ATOM 768 N N . ALA A 1 99 ? 31.173 20.393 -9.038 1.00 40.09 99 ALA A N 1
ATOM 769 C CA . ALA A 1 99 ? 29.927 20.018 -9.695 1.00 40.09 99 ALA A CA 1
ATOM 770 C C . ALA A 1 99 ? 29.650 20.966 -10.874 1.00 40.09 99 ALA A C 1
ATOM 772 O O . ALA A 1 99 ? 29.147 22.077 -10.694 1.00 40.09 99 ALA A O 1
ATOM 773 N N . ALA A 1 100 ? 29.975 20.517 -12.091 1.00 41.31 100 ALA A N 1
ATOM 774 C CA . ALA A 1 100 ? 29.467 21.114 -13.322 1.00 41.31 100 ALA A CA 1
ATOM 775 C C . ALA A 1 100 ? 27.949 21.349 -13.187 1.00 41.31 100 ALA A C 1
ATOM 777 O O . ALA A 1 100 ? 27.260 20.512 -12.593 1.00 41.31 100 ALA A O 1
ATOM 778 N N . PRO A 1 101 ? 27.412 22.473 -13.698 1.00 37.53 101 PRO A N 1
ATOM 779 C CA . PRO A 1 101 ? 26.022 22.836 -13.479 1.00 37.53 101 PRO A CA 1
ATOM 780 C C . PRO A 1 101 ? 25.119 21.683 -13.911 1.00 37.53 101 PRO A C 1
ATOM 782 O O . PRO A 1 101 ? 25.131 21.270 -15.073 1.00 37.53 101 PRO A O 1
ATOM 785 N N . HIS A 1 102 ? 24.340 21.161 -12.959 1.00 41.25 102 HIS A N 1
ATOM 786 C CA . HIS A 1 102 ? 23.256 20.233 -13.237 1.00 41.25 102 HIS A CA 1
ATOM 787 C C . HIS A 1 102 ? 22.401 20.857 -14.342 1.00 41.25 102 HIS A C 1
ATOM 789 O O . HIS A 1 102 ? 21.699 21.847 -14.117 1.00 41.25 102 HIS A O 1
ATOM 795 N N . LYS A 1 103 ? 22.472 20.300 -15.558 1.00 36.31 103 LYS A N 1
ATOM 796 C CA . LYS A 1 103 ? 21.491 20.584 -16.604 1.00 36.31 103 LYS A CA 1
ATOM 797 C C . LYS A 1 103 ? 20.143 20.281 -15.968 1.00 36.31 103 LYS A C 1
ATOM 799 O O . LYS A 1 103 ? 19.852 19.118 -15.701 1.00 36.31 103 LYS A O 1
ATOM 804 N N . LYS A 1 104 ? 19.356 21.329 -15.692 1.00 35.59 104 LYS A N 1
ATOM 805 C CA . LYS A 1 104 ? 17.933 21.195 -15.386 1.00 35.59 104 LYS A CA 1
ATOM 806 C C . LYS A 1 104 ? 17.385 20.228 -16.420 1.00 35.59 104 LYS A C 1
ATOM 808 O O . LYS A 1 104 ? 17.458 20.517 -17.617 1.00 35.59 104 LYS A O 1
ATOM 813 N N . GLU A 1 105 ? 16.941 19.066 -15.961 1.00 38.72 105 GLU A N 1
ATOM 814 C CA . GLU A 1 105 ? 16.213 18.122 -16.786 1.00 38.72 105 GLU A CA 1
ATOM 815 C C . GLU A 1 105 ? 15.044 18.925 -17.344 1.00 38.72 105 GLU A C 1
ATOM 817 O O . GLU A 1 105 ? 14.184 19.401 -16.596 1.00 38.72 105 GLU A O 1
ATOM 822 N N . LYS A 1 106 ? 15.148 19.276 -18.632 1.00 34.12 106 LYS A N 1
ATOM 823 C CA . LYS A 1 106 ? 14.195 20.169 -19.275 1.00 34.12 106 LYS A CA 1
ATOM 824 C C . LYS A 1 106 ? 12.840 19.518 -19.076 1.00 34.12 106 LYS A C 1
ATOM 826 O O . LYS A 1 106 ? 12.656 18.356 -19.433 1.00 34.12 106 LYS A O 1
ATOM 831 N N . THR A 1 107 ? 11.933 20.276 -18.473 1.00 37.47 107 THR A N 1
ATOM 832 C CA . THR A 1 107 ? 10.512 19.975 -18.377 1.00 37.47 107 THR A CA 1
ATOM 833 C C . THR A 1 107 ? 10.091 19.306 -19.677 1.00 37.47 107 THR A C 1
ATOM 835 O O . THR A 1 107 ? 10.368 19.864 -20.744 1.00 37.47 107 THR A O 1
ATOM 838 N N . ALA A 1 108 ? 9.516 18.101 -19.587 1.00 40.34 108 ALA A N 1
ATOM 839 C CA . ALA A 1 108 ? 9.087 17.339 -20.753 1.00 40.34 108 ALA A CA 1
ATOM 840 C C . ALA A 1 108 ? 8.387 18.298 -21.731 1.00 40.34 108 ALA A C 1
ATOM 842 O O . ALA A 1 108 ? 7.452 18.993 -21.312 1.00 40.34 108 ALA A O 1
ATOM 843 N N . PRO A 1 109 ? 8.876 18.439 -22.977 1.00 42.50 109 PRO A N 1
ATOM 844 C CA . PRO A 1 109 ? 8.279 19.376 -23.910 1.00 42.50 109 PRO A CA 1
ATOM 845 C C . PRO A 1 109 ? 6.797 19.024 -24.043 1.00 42.50 109 PRO A C 1
ATOM 847 O O . PRO A 1 109 ? 6.456 17.855 -24.235 1.00 42.50 109 PRO A O 1
ATOM 850 N N . LYS A 1 110 ? 5.924 20.033 -23.881 1.00 42.81 110 LYS A N 1
ATOM 851 C CA . LYS A 1 110 ? 4.479 19.918 -24.131 1.00 42.81 110 LYS A CA 1
ATOM 852 C C . LYS A 1 110 ? 4.295 19.107 -25.406 1.00 42.81 110 LYS A C 1
ATOM 854 O O . LYS A 1 110 ? 4.901 19.471 -26.412 1.00 42.81 110 LYS A O 1
ATOM 859 N N . GLY A 1 111 ? 3.530 18.016 -25.310 1.00 43.19 111 GLY A N 1
ATOM 860 C CA . GLY A 1 111 ? 3.381 16.984 -26.332 1.00 43.19 111 GLY A CA 1
ATOM 861 C C . GLY A 1 111 ? 3.294 17.569 -27.733 1.00 43.19 111 GLY A C 1
ATOM 862 O O . GLY A 1 111 ? 2.227 17.959 -28.197 1.00 43.19 111 GLY A O 1
ATOM 863 N N . ARG A 1 112 ? 4.444 17.641 -28.399 1.00 42.00 112 ARG A N 1
ATOM 864 C CA . ARG A 1 112 ? 4.512 17.875 -29.827 1.00 42.00 112 ARG A CA 1
ATOM 865 C C . ARG A 1 112 ? 4.204 16.511 -30.410 1.00 42.00 112 ARG A C 1
ATOM 867 O O . ARG A 1 112 ? 4.940 15.565 -30.135 1.00 42.00 112 ARG A O 1
ATOM 874 N N . VAL A 1 113 ? 3.094 16.395 -31.135 1.00 48.59 113 VAL A N 1
ATOM 875 C CA . VAL A 1 113 ? 2.857 15.229 -31.986 1.00 48.59 113 VAL A CA 1
ATOM 876 C C . VAL A 1 113 ? 4.105 15.122 -32.852 1.00 48.59 113 VAL A C 1
ATOM 878 O O . VAL A 1 113 ? 4.374 16.012 -33.660 1.00 48.59 113 VAL A O 1
ATOM 881 N N . LEU A 1 114 ? 4.942 14.120 -32.577 1.00 53.94 114 LEU A N 1
ATOM 882 C CA . LEU A 1 114 ? 6.094 13.838 -33.413 1.00 53.94 114 LEU A CA 1
ATOM 883 C C . LEU A 1 114 ? 5.490 13.542 -34.782 1.00 53.94 114 LEU A C 1
ATOM 885 O O . LEU A 1 114 ? 4.765 12.557 -34.925 1.00 53.94 114 LEU A O 1
ATOM 889 N N . GLN A 1 115 ? 5.722 14.432 -35.753 1.00 50.97 115 GLN A N 1
ATOM 890 C CA . GLN A 1 115 ? 5.519 14.107 -37.162 1.00 50.97 115 GLN A CA 1
ATOM 891 C C . GLN A 1 115 ? 6.099 12.711 -37.365 1.00 50.97 115 GLN A C 1
ATOM 893 O O . GLN A 1 115 ? 7.187 12.439 -36.848 1.00 50.97 115 GLN A O 1
ATOM 898 N N . ALA A 1 116 ? 5.346 11.826 -38.022 1.00 53.66 116 ALA A N 1
ATOM 899 C CA . ALA A 1 116 ? 5.811 10.483 -38.319 1.00 53.66 116 ALA A CA 1
ATOM 900 C C . ALA A 1 116 ? 7.148 10.616 -39.056 1.00 53.66 116 ALA A C 1
ATOM 902 O O . ALA A 1 116 ? 7.191 10.968 -40.232 1.00 53.66 116 ALA A O 1
ATOM 903 N N . GLY A 1 117 ? 8.243 10.448 -38.310 1.00 60.91 117 GLY A N 1
ATOM 904 C CA . GLY A 1 117 ? 9.580 10.415 -38.871 1.00 60.91 117 GLY A CA 1
ATOM 905 C C . GLY A 1 117 ? 9.685 9.246 -39.850 1.00 60.91 117 GLY A C 1
ATOM 906 O O . GLY A 1 117 ? 8.753 8.439 -39.935 1.00 60.91 117 GLY A O 1
ATOM 907 N N . PRO A 1 118 ? 10.808 9.129 -40.573 1.00 62.44 118 PRO A N 1
ATOM 908 C CA . PRO A 1 118 ? 11.048 7.994 -41.456 1.00 62.44 118 PRO A CA 1
ATOM 909 C C . PRO A 1 118 ? 10.694 6.670 -40.767 1.00 62.44 118 PRO A C 1
ATOM 911 O O . PRO A 1 118 ? 10.849 6.540 -39.544 1.00 62.44 118 PRO A O 1
ATOM 914 N N . LEU A 1 119 ? 10.158 5.737 -41.564 1.00 65.56 119 LEU A N 1
ATOM 915 C CA . LEU A 1 119 ? 9.691 4.435 -41.096 1.00 65.56 119 LEU A CA 1
ATOM 916 C C . LEU A 1 119 ? 10.786 3.825 -40.205 1.00 65.56 119 LEU A C 1
ATOM 918 O O . LEU A 1 119 ? 11.932 3.750 -40.653 1.00 65.56 119 LEU A O 1
ATOM 922 N N . PRO A 1 120 ? 10.486 3.464 -38.945 1.00 69.94 120 PRO A N 1
ATOM 923 C CA . PRO A 1 120 ? 11.513 2.949 -38.057 1.00 69.94 120 PRO A CA 1
ATOM 924 C C . PRO A 1 120 ? 12.122 1.670 -38.651 1.00 69.94 120 PRO A C 1
ATOM 926 O O . PRO A 1 120 ? 11.402 0.897 -39.295 1.00 69.94 120 PRO A O 1
ATOM 929 N N . PRO A 1 121 ? 13.426 1.423 -38.430 1.00 76.06 121 PRO A N 1
ATOM 930 C CA . PRO A 1 121 ? 14.069 0.183 -38.831 1.00 76.06 121 PRO A CA 1
ATOM 931 C C . PRO A 1 121 ? 13.322 -1.017 -38.232 1.00 76.06 121 PRO A C 1
ATOM 933 O O . PRO A 1 121 ? 12.664 -0.878 -37.190 1.00 76.06 121 PRO A O 1
ATOM 936 N N . PRO A 1 122 ? 13.415 -2.206 -38.855 1.00 85.00 122 PRO A N 1
ATOM 937 C CA . PRO A 1 122 ? 12.768 -3.403 -38.339 1.00 85.00 122 PRO A CA 1
ATOM 938 C C . PRO A 1 122 ? 13.153 -3.620 -36.870 1.00 85.00 122 PRO A C 1
ATOM 940 O O . PRO A 1 122 ? 14.323 -3.790 -36.545 1.00 85.00 122 PRO A O 1
ATOM 943 N N . LEU A 1 123 ? 12.175 -3.603 -35.962 1.00 86.38 123 LEU A N 1
ATOM 944 C CA . LEU A 1 123 ? 12.451 -3.647 -34.519 1.00 86.38 123 LEU A CA 1
ATOM 945 C C . LEU A 1 123 ? 12.892 -5.030 -34.045 1.00 86.38 123 LEU A C 1
ATOM 947 O O . LEU A 1 123 ? 13.665 -5.135 -33.101 1.00 86.38 123 LEU A O 1
ATOM 951 N N . THR A 1 124 ? 12.420 -6.093 -34.695 1.00 89.06 124 THR A N 1
ATOM 952 C CA . THR A 1 124 ? 12.748 -7.480 -34.343 1.00 89.06 124 THR A CA 1
ATOM 953 C C . THR A 1 124 ? 14.260 -7.743 -34.272 1.00 89.06 124 THR A C 1
ATOM 955 O O . THR A 1 124 ? 14.701 -8.232 -33.230 1.00 89.06 124 THR A O 1
ATOM 958 N N . PRO A 1 125 ? 15.079 -7.400 -35.293 1.00 90.50 125 PRO A N 1
ATOM 959 C CA . PRO A 1 125 ? 16.529 -7.582 -35.213 1.00 90.50 125 PRO A CA 1
ATOM 960 C C . PRO A 1 125 ? 17.187 -6.686 -34.158 1.00 90.50 125 PRO A C 1
ATOM 962 O O . PRO A 1 125 ? 18.082 -7.155 -33.460 1.00 90.50 125 PRO A O 1
ATOM 965 N N . LEU A 1 126 ? 16.718 -5.447 -33.967 1.00 90.31 126 LEU A N 1
ATOM 966 C CA . LEU A 1 126 ? 17.262 -4.556 -32.931 1.00 90.31 126 LEU A CA 1
ATOM 967 C C . LEU A 1 126 ? 16.999 -5.099 -31.528 1.00 90.31 126 LEU A C 1
ATOM 969 O O . LEU A 1 126 ? 17.883 -5.102 -30.676 1.00 90.31 126 LEU A O 1
ATOM 973 N N . ILE A 1 127 ? 15.787 -5.604 -31.292 1.00 91.25 127 ILE A N 1
ATOM 974 C CA . ILE A 1 127 ? 15.416 -6.237 -30.029 1.00 91.25 127 ILE A CA 1
ATOM 975 C C . ILE A 1 127 ? 16.262 -7.489 -29.811 1.00 91.25 127 ILE A C 1
ATOM 977 O O . ILE A 1 127 ? 16.773 -7.660 -28.711 1.00 91.25 127 ILE A O 1
ATOM 981 N N . ALA A 1 128 ? 16.448 -8.341 -30.825 1.00 90.75 128 ALA A N 1
ATOM 982 C CA . ALA A 1 128 ? 17.301 -9.525 -30.713 1.00 90.75 128 ALA A CA 1
ATOM 983 C C . ALA A 1 128 ? 18.749 -9.149 -30.352 1.00 90.75 128 ALA A C 1
ATOM 985 O O . ALA A 1 128 ? 19.284 -9.649 -29.367 1.00 90.75 128 ALA A O 1
ATOM 986 N N . GLN A 1 129 ? 19.332 -8.179 -31.060 1.00 91.38 129 GLN A N 1
ATOM 987 C CA . GLN A 1 129 ? 20.682 -7.694 -30.778 1.00 91.38 129 GLN A CA 1
ATOM 988 C C . GLN A 1 129 ? 20.795 -7.083 -29.373 1.00 91.38 129 GLN A C 1
ATOM 990 O O . GLN A 1 129 ? 21.752 -7.345 -28.645 1.00 91.38 129 GLN A O 1
ATOM 995 N N . ALA A 1 130 ? 19.801 -6.300 -28.948 1.00 91.06 130 ALA A N 1
ATOM 996 C CA . ALA A 1 130 ? 19.762 -5.738 -27.604 1.00 91.06 130 ALA A CA 1
ATOM 997 C C . ALA A 1 130 ? 19.625 -6.820 -26.522 1.00 91.06 130 ALA A C 1
ATOM 999 O O . ALA A 1 130 ? 20.248 -6.692 -25.469 1.00 91.06 130 ALA A O 1
ATOM 1000 N N . ARG A 1 131 ? 18.850 -7.889 -26.763 1.00 90.81 131 ARG A N 1
ATOM 1001 C CA . ARG A 1 131 ? 18.731 -9.030 -25.837 1.00 90.81 131 ARG A CA 1
ATOM 1002 C C . ARG A 1 131 ? 20.080 -9.695 -25.608 1.00 90.81 131 ARG A C 1
ATOM 1004 O O . ARG A 1 131 ? 20.408 -9.971 -24.455 1.00 90.81 131 ARG A O 1
ATOM 1011 N N . ASP A 1 132 ? 20.859 -9.884 -26.667 1.00 90.50 132 ASP A N 1
ATOM 1012 C CA . ASP A 1 132 ? 22.182 -10.503 -26.581 1.00 90.50 132 ASP A CA 1
ATOM 1013 C C . ASP A 1 132 ? 23.172 -9.606 -25.824 1.00 90.50 132 ASP A C 1
ATOM 1015 O O . ASP A 1 132 ? 23.843 -10.058 -24.892 1.00 90.50 132 ASP A O 1
ATOM 1019 N N . ILE A 1 133 ? 23.205 -8.307 -26.150 1.00 91.25 133 ILE A N 1
ATOM 1020 C CA . ILE A 1 133 ? 24.105 -7.332 -25.508 1.00 91.25 133 ILE A CA 1
ATOM 1021 C C . ILE A 1 133 ? 23.753 -7.135 -24.024 1.00 91.25 133 ILE A C 1
ATOM 1023 O O . ILE A 1 133 ? 24.636 -7.135 -23.166 1.00 91.25 133 ILE A O 1
ATOM 1027 N N . LEU A 1 134 ? 22.466 -6.979 -23.696 1.00 90.38 134 LEU A N 1
ATOM 1028 C CA . LEU A 1 134 ? 21.991 -6.729 -22.327 1.00 90.38 134 LEU A CA 1
ATOM 1029 C C . LEU A 1 134 ? 21.822 -8.009 -21.501 1.00 90.38 134 LEU A C 1
ATOM 1031 O O . LEU A 1 134 ? 21.576 -7.927 -20.289 1.00 90.38 134 LEU A O 1
ATOM 1035 N N . ARG A 1 135 ? 21.941 -9.175 -22.150 1.00 88.75 135 ARG A N 1
ATOM 1036 C CA . ARG A 1 135 ? 21.661 -10.511 -21.606 1.00 88.75 135 ARG A CA 1
ATOM 1037 C C . ARG A 1 135 ? 20.278 -10.600 -20.966 1.00 88.75 135 ARG A C 1
ATOM 1039 O O . ARG A 1 135 ? 20.134 -11.196 -19.908 1.00 88.75 135 ARG A O 1
ATOM 1046 N N . SER A 1 136 ? 19.275 -9.961 -21.565 1.00 85.56 136 SER A N 1
ATOM 1047 C CA . SER A 1 136 ? 17.923 -9.840 -21.006 1.00 85.56 136 SER A CA 1
ATOM 1048 C C . SER A 1 136 ? 16.913 -10.444 -21.979 1.00 85.56 136 SER A C 1
ATOM 1050 O O . SER A 1 136 ? 16.573 -9.786 -22.955 1.00 85.56 136 SER A O 1
ATOM 1052 N N . PRO A 1 137 ? 16.470 -11.697 -21.771 1.00 76.12 137 PRO A N 1
ATOM 1053 C CA . PRO A 1 137 ? 15.601 -12.390 -22.727 1.00 76.12 137 PRO A CA 1
ATOM 1054 C C . PRO A 1 137 ? 14.157 -11.850 -22.744 1.00 76.12 137 PRO A C 1
ATOM 1056 O O . PRO A 1 137 ? 13.475 -11.946 -23.768 1.00 76.12 137 PRO A O 1
ATOM 1059 N N . ASP A 1 138 ? 13.709 -11.244 -21.641 1.00 70.06 138 ASP A N 1
ATOM 1060 C CA . ASP A 1 138 ? 12.321 -10.826 -21.414 1.00 70.06 138 ASP A CA 1
ATOM 1061 C C . ASP A 1 138 ? 12.011 -9.392 -21.885 1.00 70.06 138 ASP A C 1
ATOM 1063 O O . ASP A 1 138 ? 12.858 -8.689 -22.425 1.00 70.06 138 ASP A O 1
ATOM 1067 N N . GLY A 1 139 ? 10.752 -8.965 -21.717 1.00 65.12 139 GLY A N 1
ATOM 1068 C CA . GLY A 1 139 ? 10.202 -7.698 -22.211 1.00 65.12 139 GLY A CA 1
ATOM 1069 C C . GLY A 1 139 ? 11.090 -6.472 -21.967 1.00 65.12 139 GLY A C 1
ATOM 1070 O O . GLY A 1 139 ? 11.370 -6.115 -20.821 1.00 65.12 139 GLY A O 1
ATOM 1071 N N . ASN A 1 140 ? 11.459 -5.813 -23.067 1.00 77.81 140 ASN A N 1
ATOM 1072 C CA . ASN A 1 140 ? 12.281 -4.608 -23.104 1.00 77.81 140 ASN A CA 1
ATOM 1073 C C . ASN A 1 140 ? 11.401 -3.368 -23.297 1.00 77.81 140 ASN A C 1
ATOM 1075 O O . ASN A 1 140 ? 10.440 -3.390 -24.071 1.00 77.81 140 ASN A O 1
ATOM 1079 N N . LEU A 1 141 ? 11.746 -2.270 -22.625 1.00 86.38 141 LEU A N 1
ATOM 1080 C CA . LEU A 1 141 ? 11.146 -0.970 -22.918 1.00 86.38 141 LEU A CA 1
ATOM 1081 C C . LEU A 1 141 ? 11.868 -0.368 -24.125 1.00 86.38 141 LEU A C 1
ATOM 1083 O O . LEU A 1 141 ? 13.087 -0.219 -24.100 1.00 86.38 141 LEU A O 1
ATOM 1087 N N . VAL A 1 142 ? 11.114 0.002 -25.159 1.00 89.62 142 VAL A N 1
ATOM 1088 C CA . VAL A 1 142 ? 11.647 0.684 -26.344 1.00 89.62 142 VAL A CA 1
ATOM 1089 C C . VAL A 1 142 ? 11.223 2.146 -26.304 1.00 89.62 142 VAL A C 1
ATOM 1091 O O . VAL A 1 142 ? 10.031 2.450 -26.242 1.00 89.62 142 VAL A O 1
ATOM 1094 N N . LEU A 1 143 ? 12.196 3.052 -26.326 1.00 88.88 143 LEU A N 1
ATOM 1095 C CA . LEU A 1 143 ? 11.976 4.493 -26.371 1.00 88.88 143 LEU A CA 1
ATOM 1096 C C . LEU A 1 143 ? 12.461 5.044 -27.709 1.00 88.88 143 LEU A C 1
ATOM 1098 O O . LEU A 1 143 ? 13.611 4.848 -28.091 1.00 88.88 143 LEU A O 1
ATOM 1102 N N . PHE A 1 144 ? 11.589 5.789 -28.383 1.00 88.31 144 PHE A N 1
ATOM 1103 C CA . PHE A 1 144 ? 11.908 6.463 -29.636 1.00 88.31 144 PHE A CA 1
ATOM 1104 C C . PHE A 1 144 ? 12.208 7.936 -29.377 1.00 88.31 144 PHE A C 1
ATOM 1106 O O . PHE A 1 144 ? 11.338 8.680 -28.917 1.00 88.31 144 PHE A O 1
ATOM 1113 N N . THR A 1 145 ? 13.415 8.373 -29.717 1.00 86.50 145 THR A N 1
ATOM 1114 C CA . THR A 1 145 ? 13.767 9.794 -29.828 1.00 86.50 145 THR A CA 1
ATOM 1115 C C . THR A 1 145 ? 13.817 10.189 -31.309 1.00 86.50 145 THR A C 1
ATOM 1117 O O . THR A 1 145 ? 13.669 9.322 -32.174 1.00 86.50 145 THR A O 1
ATOM 1120 N N . PRO A 1 146 ? 13.918 11.485 -31.665 1.00 83.88 146 PRO A N 1
ATOM 1121 C CA . PRO A 1 146 ? 13.964 11.904 -33.069 1.00 83.88 146 PRO A CA 1
ATOM 1122 C C . PRO A 1 146 ? 15.071 11.226 -33.890 1.00 83.88 146 PRO A C 1
ATOM 1124 O O . PRO A 1 146 ? 14.844 10.946 -35.065 1.00 83.88 146 PRO A O 1
ATOM 1127 N N . ASP A 1 147 ? 16.200 10.901 -33.256 1.00 86.62 147 ASP A N 1
ATOM 1128 C CA . ASP A 1 147 ? 17.401 10.394 -33.928 1.00 86.62 147 ASP A CA 1
ATOM 1129 C C . ASP A 1 147 ? 17.785 8.962 -33.514 1.00 86.62 147 ASP A C 1
ATOM 1131 O O . ASP A 1 147 ? 18.465 8.272 -34.275 1.00 86.62 147 ASP A O 1
ATOM 1135 N N . GLU A 1 148 ? 17.325 8.479 -32.354 1.00 89.81 148 GLU A N 1
ATOM 1136 C CA . GLU A 1 148 ? 17.761 7.202 -31.776 1.00 89.81 148 GLU A CA 1
ATOM 1137 C C . GLU A 1 148 ? 16.581 6.317 -31.330 1.00 89.81 148 GLU A C 1
ATOM 1139 O O . GLU A 1 148 ? 15.461 6.771 -31.057 1.00 89.81 148 GLU A O 1
ATOM 1144 N N . VAL A 1 149 ? 16.848 5.016 -31.251 1.00 90.38 149 VAL A N 1
ATOM 1145 C CA . VAL A 1 149 ? 15.988 4.001 -30.640 1.00 90.38 149 VAL A CA 1
ATOM 1146 C C . VAL A 1 149 ? 16.741 3.424 -29.450 1.00 90.38 149 VAL A C 1
ATOM 1148 O O . VAL A 1 149 ? 17.763 2.765 -29.623 1.00 90.38 149 VAL A O 1
ATOM 1151 N N . HIS A 1 150 ? 16.225 3.653 -28.246 1.00 91.81 150 HIS A N 1
ATOM 1152 C CA . HIS A 1 150 ? 16.800 3.116 -27.016 1.00 91.81 150 HIS A CA 1
ATOM 1153 C C . HIS A 1 150 ? 16.037 1.860 -26.613 1.00 91.81 150 HIS A C 1
ATOM 1155 O O . HIS A 1 150 ? 14.821 1.910 -26.401 1.00 91.81 150 HIS A O 1
ATOM 1161 N N . ILE A 1 151 ? 16.739 0.741 -26.472 1.00 91.31 151 ILE A N 1
ATOM 1162 C CA . ILE A 1 151 ? 16.166 -0.509 -25.969 1.00 91.31 151 ILE A CA 1
ATOM 1163 C C . ILE A 1 151 ? 16.722 -0.753 -24.572 1.00 91.31 151 ILE A C 1
ATOM 1165 O O . ILE A 1 151 ? 17.906 -1.042 -24.411 1.00 91.31 151 ILE A O 1
ATOM 1169 N N . PHE A 1 152 ? 15.867 -0.611 -23.560 1.00 91.25 152 PHE A N 1
ATOM 1170 C CA . PHE A 1 152 ? 16.225 -0.789 -22.157 1.00 91.25 152 PHE A CA 1
ATOM 1171 C C . PHE A 1 152 ? 16.120 -2.247 -21.730 1.00 91.25 152 PHE A C 1
ATOM 1173 O O . PHE A 1 152 ? 15.209 -2.971 -22.140 1.00 91.25 152 PHE A O 1
ATOM 1180 N N . LYS A 1 153 ? 17.016 -2.625 -20.823 1.00 91.12 153 LYS A N 1
ATOM 1181 C CA . LYS A 1 153 ? 17.007 -3.895 -20.112 1.00 91.12 153 LYS A CA 1
ATOM 1182 C C . LYS A 1 153 ? 15.703 -4.065 -19.337 1.00 91.12 153 LYS A C 1
ATOM 1184 O O . LYS A 1 153 ? 15.181 -3.104 -18.773 1.00 91.12 153 LYS A O 1
ATOM 1189 N N . SER A 1 154 ? 15.191 -5.292 -19.295 1.00 89.38 154 SER A N 1
ATOM 1190 C CA . SER A 1 154 ? 13.955 -5.582 -18.578 1.00 89.38 154 SER A CA 1
ATOM 1191 C C . SER A 1 154 ? 14.086 -5.313 -17.077 1.00 89.38 154 SER A C 1
ATOM 1193 O O . SER A 1 154 ? 14.974 -5.849 -16.413 1.00 89.38 154 SER A O 1
ATOM 1195 N N . ASP A 1 155 ? 13.127 -4.576 -16.512 1.00 87.12 155 ASP A N 1
ATOM 1196 C CA . ASP A 1 155 ? 13.009 -4.368 -15.062 1.00 87.12 155 ASP A CA 1
ATOM 1197 C C . ASP A 1 155 ? 12.726 -5.672 -14.290 1.00 87.12 155 ASP A C 1
ATOM 1199 O O . ASP A 1 155 ? 12.854 -5.716 -13.065 1.00 87.12 155 ASP A O 1
ATOM 1203 N N . ALA A 1 156 ? 12.290 -6.725 -14.990 1.00 86.19 156 ALA A N 1
ATOM 1204 C CA . ALA A 1 156 ? 12.034 -8.040 -14.414 1.00 86.19 156 ALA A CA 1
ATOM 1205 C C . ALA A 1 156 ? 13.287 -8.931 -14.372 1.00 86.19 156 ALA A C 1
ATOM 1207 O O . ALA A 1 156 ? 13.246 -10.001 -13.773 1.00 86.19 156 ALA A O 1
ATOM 1208 N N . PHE A 1 157 ? 14.400 -8.498 -14.977 1.00 88.19 157 PHE A N 1
ATOM 1209 C CA . PHE A 1 157 ? 15.598 -9.324 -15.120 1.00 88.19 157 PHE A CA 1
ATOM 1210 C C . PHE A 1 157 ? 16.263 -9.680 -13.782 1.00 88.19 157 PHE A C 1
ATOM 1212 O O . PHE A 1 157 ? 16.853 -10.747 -13.643 1.00 88.19 157 PHE A O 1
ATOM 1219 N N . GLY A 1 158 ? 16.207 -8.787 -12.793 1.00 89.75 158 GLY A N 1
ATOM 1220 C CA . GLY A 1 158 ? 16.874 -9.015 -11.516 1.00 89.75 158 GLY A CA 1
ATOM 1221 C C . GLY A 1 158 ? 16.568 -7.959 -10.456 1.00 89.75 158 GLY A C 1
ATOM 1222 O O . GLY A 1 158 ? 15.807 -7.024 -10.700 1.00 89.75 158 GLY A O 1
ATOM 1223 N N . PRO A 1 159 ? 17.181 -8.078 -9.265 1.00 90.50 159 PRO A N 1
ATOM 1224 C CA . PRO A 1 159 ? 16.877 -7.227 -8.114 1.00 90.50 159 PRO A CA 1
ATOM 1225 C C . PRO A 1 159 ? 17.364 -5.781 -8.257 1.00 90.50 159 PRO A C 1
ATOM 1227 O O . PRO A 1 159 ? 17.062 -4.949 -7.407 1.00 90.50 159 PRO A O 1
ATOM 1230 N N . PHE A 1 160 ? 18.101 -5.468 -9.321 1.00 91.88 160 PHE A N 1
ATOM 1231 C CA . PHE A 1 160 ? 18.533 -4.119 -9.651 1.00 91.88 160 PHE A CA 1
ATOM 1232 C C . PHE A 1 160 ? 17.581 -3.528 -10.685 1.00 91.88 160 PHE A C 1
ATOM 1234 O O . PHE A 1 160 ? 17.492 -4.021 -11.807 1.00 91.88 160 PHE A O 1
ATOM 1241 N N . LEU A 1 161 ? 16.903 -2.437 -10.325 1.00 90.31 161 LEU A N 1
ATOM 1242 C CA . LEU A 1 161 ? 16.119 -1.659 -11.278 1.00 90.31 161 LEU A CA 1
ATOM 1243 C C . LEU A 1 161 ? 17.057 -0.746 -12.075 1.00 90.31 161 LEU A C 1
ATOM 1245 O O . LEU A 1 161 ? 17.233 0.426 -11.725 1.00 90.31 161 LEU A O 1
ATOM 1249 N N . THR A 1 162 ? 17.704 -1.300 -13.099 1.00 89.00 162 THR A N 1
ATOM 1250 C CA . THR A 1 162 ? 18.687 -0.568 -13.902 1.00 89.00 162 THR A CA 1
ATOM 1251 C C . THR A 1 162 ? 18.023 0.289 -14.978 1.00 89.00 162 THR A C 1
ATOM 1253 O O . THR A 1 162 ? 16.818 0.239 -15.221 1.00 89.00 162 THR A O 1
ATOM 1256 N N . ARG A 1 163 ? 18.821 1.160 -15.593 1.00 87.75 163 ARG A N 1
ATOM 1257 C CA . ARG A 1 163 ? 18.449 1.875 -16.821 1.00 87.75 163 ARG A CA 1
ATOM 1258 C C . ARG A 1 163 ? 19.415 1.523 -17.936 1.00 87.75 163 ARG A C 1
ATOM 1260 O O . ARG A 1 163 ? 19.684 2.358 -18.795 1.00 87.75 163 ARG A O 1
ATOM 1267 N N . ASP A 1 164 ? 19.933 0.299 -17.881 1.00 90.75 164 ASP A N 1
ATOM 1268 C CA . ASP A 1 164 ? 20.865 -0.192 -18.878 1.00 90.75 164 ASP A CA 1
ATOM 1269 C C . ASP A 1 164 ? 20.143 -0.262 -20.213 1.00 90.75 164 ASP A C 1
ATOM 1271 O O . ASP A 1 164 ? 19.008 -0.740 -20.279 1.00 90.75 164 ASP A O 1
ATOM 1275 N N . HIS A 1 165 ? 20.771 0.238 -21.263 1.00 91.56 165 HIS A N 1
ATOM 1276 C CA . HIS A 1 165 ? 20.148 0.285 -22.573 1.00 91.56 165 HIS A CA 1
ATOM 1277 C C . HIS A 1 165 ? 21.172 0.195 -23.689 1.00 91.56 165 HIS A C 1
ATOM 1279 O O . HIS A 1 165 ? 22.366 0.448 -23.503 1.00 91.56 165 HIS A O 1
ATOM 1285 N N . VAL A 1 166 ? 20.672 -0.182 -24.856 1.00 93.25 166 VAL A N 1
ATOM 1286 C CA . VAL A 1 166 ? 21.408 -0.146 -26.112 1.00 93.25 166 VAL A CA 1
ATOM 1287 C C . VAL A 1 166 ? 20.762 0.885 -27.019 1.00 93.25 166 VAL A C 1
ATOM 1289 O O . VAL A 1 166 ? 19.537 0.898 -27.166 1.00 93.25 166 VAL A O 1
ATOM 1292 N N . ASP A 1 167 ? 21.602 1.724 -27.614 1.00 93.50 167 ASP A N 1
ATOM 1293 C CA . ASP A 1 167 ? 21.201 2.789 -28.522 1.00 93.50 167 ASP A CA 1
ATOM 1294 C C . ASP A 1 167 ? 21.423 2.345 -29.962 1.00 93.50 167 ASP A C 1
ATOM 1296 O O . ASP A 1 167 ? 22.506 1.875 -30.323 1.00 93.50 167 ASP A O 1
ATOM 1300 N N . PHE A 1 168 ? 20.402 2.541 -30.787 1.00 92.56 168 PHE A N 1
ATOM 1301 C CA . PHE A 1 168 ? 20.446 2.314 -32.224 1.00 92.56 168 PHE A CA 1
ATOM 1302 C C . PHE A 1 168 ? 20.093 3.596 -32.961 1.00 92.56 168 PHE A C 1
ATOM 1304 O O . PHE A 1 168 ? 19.277 4.390 -32.492 1.00 92.56 168 PHE A O 1
ATOM 1311 N N . ASN A 1 169 ? 20.664 3.790 -34.141 1.00 90.75 169 ASN A N 1
ATOM 1312 C CA . ASN A 1 169 ? 20.278 4.896 -35.001 1.00 90.75 169 ASN A CA 1
ATOM 1313 C C . ASN A 1 169 ? 18.869 4.661 -35.564 1.00 90.75 169 ASN A C 1
ATOM 1315 O O . ASN A 1 169 ? 18.534 3.574 -36.034 1.00 90.75 169 ASN A O 1
ATOM 1319 N N . ARG A 1 170 ? 18.021 5.690 -35.525 1.00 86.31 170 ARG A N 1
ATOM 1320 C CA . ARG A 1 170 ? 16.625 5.588 -35.961 1.00 86.31 170 ARG A CA 1
ATOM 1321 C C . ARG A 1 170 ? 16.446 5.513 -37.480 1.00 86.31 170 ARG A C 1
ATOM 1323 O O . ARG A 1 170 ? 15.373 5.116 -37.918 1.00 86.31 170 ARG A O 1
ATOM 1330 N N . LYS A 1 171 ? 17.428 5.912 -38.290 1.00 85.62 171 LYS A N 1
ATOM 1331 C CA . LYS A 1 171 ? 17.296 5.932 -39.759 1.00 85.62 171 LYS A CA 1
ATOM 1332 C C . LYS A 1 171 ? 17.621 4.587 -40.401 1.00 85.62 171 LYS A C 1
ATOM 1334 O O . LYS A 1 171 ? 16.939 4.186 -41.335 1.00 85.62 171 LYS A O 1
ATOM 1339 N N . ASP A 1 172 ? 18.649 3.910 -39.911 1.00 85.56 172 ASP A N 1
ATOM 1340 C CA . ASP A 1 172 ? 19.222 2.704 -40.520 1.00 85.56 172 ASP A CA 1
ATOM 1341 C C . ASP A 1 172 ? 19.356 1.527 -39.534 1.00 85.56 172 ASP A C 1
ATOM 1343 O O . ASP A 1 172 ? 19.639 0.408 -39.954 1.00 85.56 172 ASP A O 1
ATOM 1347 N N . GLY A 1 173 ? 19.106 1.739 -38.237 1.00 86.62 173 GLY A N 1
ATOM 1348 C CA . GLY A 1 173 ? 19.124 0.687 -37.221 1.00 86.62 173 GLY A CA 1
ATOM 1349 C C . GLY A 1 173 ? 20.519 0.236 -36.790 1.00 86.62 173 GLY A C 1
ATOM 1350 O O . GLY A 1 173 ? 20.623 -0.770 -36.092 1.00 86.62 173 GLY A O 1
ATOM 1351 N N . HIS A 1 174 ? 21.597 0.932 -37.169 1.00 91.69 174 HIS A N 1
ATOM 1352 C CA . HIS A 1 174 ? 22.933 0.512 -36.740 1.00 91.69 174 HIS A CA 1
ATOM 1353 C C . HIS A 1 174 ? 23.137 0.727 -35.234 1.00 91.69 174 HIS A C 1
ATOM 1355 O O . HIS A 1 174 ? 22.642 1.693 -34.647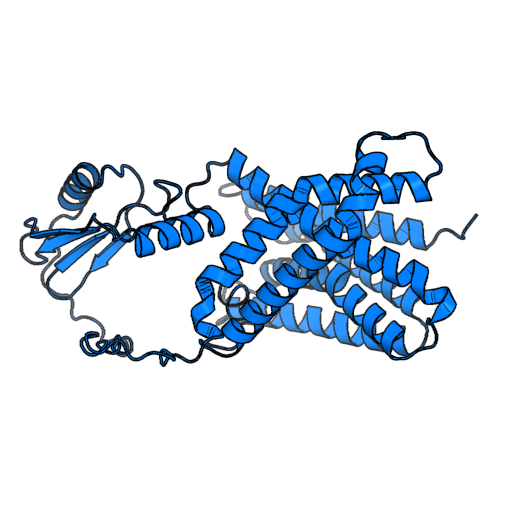 1.00 91.69 174 HIS A O 1
ATOM 1361 N N . PHE A 1 175 ? 23.879 -0.186 -34.607 1.00 92.75 175 PHE A N 1
ATOM 1362 C CA . PHE A 1 175 ? 24.270 -0.085 -33.202 1.00 92.75 175 PHE A CA 1
ATOM 1363 C C . PHE A 1 175 ? 25.163 1.141 -32.981 1.00 92.75 175 PHE A C 1
ATOM 1365 O O . PHE A 1 175 ? 26.176 1.300 -33.661 1.00 92.75 175 PHE A O 1
ATOM 1372 N N . LEU A 1 176 ? 24.805 1.976 -32.005 1.00 92.31 176 LEU A N 1
ATOM 1373 C CA . LEU A 1 176 ? 25.577 3.156 -31.619 1.00 92.31 176 LEU A CA 1
ATOM 1374 C C . LEU A 1 176 ? 26.449 2.866 -30.398 1.00 92.31 176 LEU A C 1
ATOM 1376 O O . LEU A 1 176 ? 27.669 3.015 -30.443 1.00 92.31 176 LEU A O 1
ATOM 1380 N N . ARG A 1 177 ? 25.823 2.476 -29.283 1.00 91.75 177 ARG A N 1
ATOM 1381 C CA . ARG A 1 177 ? 26.509 2.222 -28.008 1.00 91.75 177 ARG A CA 1
ATOM 1382 C C . ARG A 1 177 ? 25.653 1.396 -27.056 1.00 91.75 177 ARG A C 1
ATOM 1384 O O . ARG A 1 177 ? 24.434 1.326 -27.187 1.00 91.75 177 ARG A O 1
ATOM 1391 N N . SER A 1 178 ? 26.297 0.845 -26.032 1.00 91.62 178 SER A N 1
ATOM 1392 C CA . SER A 1 178 ? 25.642 0.215 -24.884 1.00 91.62 178 SER A CA 1
ATOM 1393 C C . SER A 1 178 ? 25.992 0.954 -23.597 1.00 91.62 178 SER A C 1
ATOM 1395 O O . SER A 1 178 ? 27.172 1.141 -23.291 1.00 91.62 178 SER A O 1
ATOM 1397 N N . VAL A 1 179 ? 24.983 1.322 -22.816 1.00 88.38 179 VAL A N 1
ATOM 1398 C CA . VAL A 1 179 ? 25.141 1.954 -21.504 1.00 88.38 179 VAL A CA 1
ATOM 1399 C C . VAL A 1 179 ? 24.741 0.933 -20.446 1.00 88.38 179 VAL A C 1
ATOM 1401 O O . VAL A 1 179 ? 23.558 0.704 -20.228 1.00 88.38 179 VAL A O 1
ATOM 1404 N N . THR A 1 180 ? 25.723 0.279 -19.823 1.00 85.56 180 THR A N 1
ATOM 1405 C CA . THR A 1 180 ? 25.499 -0.823 -18.857 1.00 85.56 180 THR A CA 1
ATOM 1406 C C . THR A 1 180 ? 26.268 -0.661 -17.546 1.00 85.56 180 THR A C 1
ATOM 1408 O O . THR A 1 180 ? 26.093 -1.440 -16.612 1.00 85.56 180 THR A O 1
ATOM 1411 N N . GLN A 1 181 ? 27.140 0.343 -17.454 1.00 79.81 181 GLN A N 1
ATOM 1412 C CA . GLN A 1 181 ? 27.956 0.586 -16.271 1.00 79.81 181 GLN A CA 1
ATOM 1413 C C . GLN A 1 181 ? 27.345 1.707 -15.439 1.00 79.81 181 GLN A C 1
ATOM 1415 O O . GLN A 1 181 ? 27.157 2.827 -15.910 1.00 79.81 181 GLN A O 1
ATOM 1420 N N . SER A 1 182 ? 27.051 1.398 -14.179 1.00 84.44 182 SER A N 1
ATOM 1421 C CA . SER A 1 182 ? 26.561 2.360 -13.197 1.00 84.44 182 SER A CA 1
ATOM 1422 C C . SER A 1 182 ? 27.604 2.532 -12.087 1.00 84.44 182 SER A C 1
ATOM 1424 O O . SER A 1 182 ? 28.109 1.528 -11.584 1.00 84.44 182 SER A O 1
ATOM 1426 N N . PRO A 1 183 ? 27.927 3.770 -11.662 1.00 89.44 183 PRO A N 1
ATOM 1427 C CA . PRO A 1 183 ? 28.775 3.995 -10.494 1.00 89.44 183 PRO A CA 1
ATOM 1428 C C . PRO A 1 183 ? 28.216 3.292 -9.242 1.00 89.44 183 PRO A C 1
ATOM 1430 O O . PRO A 1 183 ? 26.993 3.155 -9.134 1.00 89.44 183 PRO A O 1
ATOM 1433 N N . PRO A 1 184 ? 29.052 2.934 -8.246 1.00 88.75 18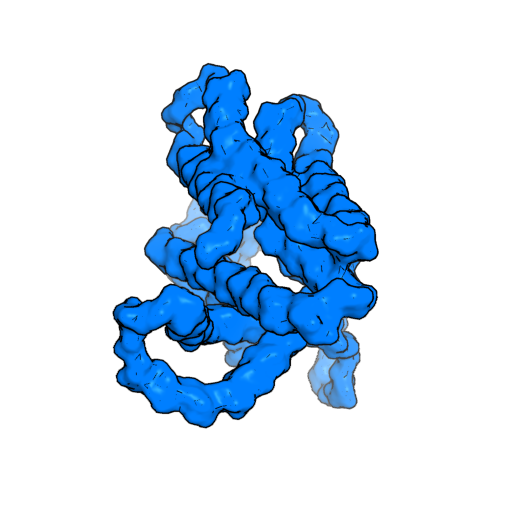4 PRO A N 1
ATOM 1434 C CA . PRO A 1 184 ? 28.605 2.182 -7.068 1.00 88.75 184 PRO A CA 1
ATOM 1435 C C . PRO A 1 184 ? 27.409 2.808 -6.336 1.00 88.75 184 PRO A C 1
ATOM 1437 O O . PRO A 1 184 ? 26.461 2.114 -5.985 1.00 88.75 184 PRO A O 1
ATOM 1440 N N . ALA A 1 185 ? 27.390 4.137 -6.180 1.00 88.38 185 ALA A N 1
ATOM 1441 C CA . ALA A 1 185 ? 26.272 4.844 -5.548 1.00 88.38 185 ALA A CA 1
ATOM 1442 C C . ALA A 1 185 ? 24.946 4.692 -6.322 1.00 88.38 185 ALA A C 1
ATOM 1444 O O . ALA A 1 185 ? 23.877 4.572 -5.721 1.00 88.38 185 ALA A O 1
ATOM 1445 N N . VAL A 1 186 ? 25.007 4.674 -7.658 1.00 88.56 186 VAL A N 1
ATOM 1446 C CA . VAL A 1 186 ? 23.836 4.454 -8.518 1.00 88.56 186 VAL A CA 1
ATOM 1447 C C . VAL A 1 186 ? 23.387 2.998 -8.421 1.00 88.56 186 VAL A C 1
ATOM 1449 O O . VAL A 1 186 ? 22.194 2.758 -8.254 1.00 88.56 186 VAL A O 1
ATOM 1452 N N . ALA A 1 187 ? 24.321 2.042 -8.440 1.00 90.69 187 ALA A N 1
ATOM 1453 C CA . ALA A 1 187 ? 24.024 0.616 -8.300 1.00 90.69 187 ALA A CA 1
ATOM 1454 C C . ALA A 1 187 ? 23.313 0.293 -6.971 1.00 90.69 187 ALA A C 1
ATOM 1456 O O . ALA A 1 187 ? 22.312 -0.424 -6.965 1.00 90.69 187 ALA A O 1
ATOM 1457 N N . THR A 1 188 ? 23.742 0.895 -5.855 1.00 91.44 188 THR A N 1
ATOM 1458 C CA . THR A 1 188 ? 23.049 0.759 -4.561 1.00 91.44 188 THR A CA 1
ATOM 1459 C C . THR A 1 188 ? 21.604 1.255 -4.639 1.00 91.44 188 THR A C 1
ATOM 1461 O O . THR A 1 188 ? 20.687 0.578 -4.179 1.00 91.44 188 THR A O 1
ATOM 1464 N N . MET A 1 189 ? 21.362 2.411 -5.266 1.00 91.88 189 MET A N 1
ATOM 1465 C CA . MET A 1 189 ? 20.003 2.941 -5.423 1.00 91.88 189 MET A CA 1
ATOM 1466 C C . MET A 1 189 ? 19.153 2.102 -6.394 1.00 91.88 189 MET A C 1
ATOM 1468 O O . MET A 1 189 ? 17.944 1.976 -6.199 1.00 91.88 189 MET A O 1
ATOM 1472 N N . GLN A 1 190 ? 19.760 1.500 -7.420 1.00 93.50 190 GLN A N 1
ATOM 1473 C CA . GLN A 1 190 ? 19.085 0.552 -8.313 1.00 93.50 190 GLN A CA 1
ATOM 1474 C C . GLN A 1 190 ? 18.637 -0.702 -7.557 1.00 93.50 190 GLN A C 1
ATOM 1476 O O . GLN A 1 190 ? 17.515 -1.155 -7.776 1.00 93.50 190 GLN A O 1
ATOM 1481 N N . LEU A 1 191 ? 19.464 -1.223 -6.644 1.00 94.38 191 LEU A N 1
ATOM 1482 C CA . LEU A 1 191 ? 19.094 -2.336 -5.767 1.00 94.38 191 LEU A CA 1
ATOM 1483 C C . LEU A 1 191 ? 17.955 -1.948 -4.820 1.00 94.38 191 LEU A C 1
ATOM 1485 O O . LEU A 1 191 ? 16.942 -2.636 -4.764 1.00 94.38 191 LEU A O 1
ATOM 1489 N N . VAL A 1 192 ? 18.080 -0.814 -4.122 1.00 94.94 192 VAL A N 1
ATOM 1490 C CA . VAL A 1 192 ? 17.036 -0.295 -3.218 1.00 94.94 192 VAL A CA 1
ATOM 1491 C C . VAL A 1 192 ? 15.697 -0.175 -3.944 1.00 94.94 192 VAL A C 1
ATOM 1493 O O . VAL A 1 192 ? 14.675 -0.640 -3.443 1.00 94.94 192 VAL A O 1
ATOM 1496 N N . ARG A 1 193 ? 15.699 0.394 -5.155 1.00 93.81 193 ARG A N 1
ATOM 1497 C CA . ARG A 1 193 ? 14.502 0.484 -5.996 1.00 93.81 193 ARG A CA 1
ATOM 1498 C C . ARG A 1 193 ? 14.007 -0.896 -6.409 1.00 93.81 193 ARG A C 1
ATOM 1500 O O . ARG A 1 193 ? 12.830 -1.182 -6.233 1.00 93.81 193 ARG A O 1
ATOM 1507 N N . GLY A 1 194 ? 14.868 -1.745 -6.959 1.00 94.06 194 GLY A N 1
ATOM 1508 C CA . GLY A 1 194 ? 14.452 -3.047 -7.474 1.00 94.06 194 GLY A CA 1
ATOM 1509 C C . GLY A 1 194 ? 13.856 -3.945 -6.393 1.00 94.06 194 GLY A C 1
ATOM 1510 O O . GLY A 1 194 ? 12.805 -4.538 -6.631 1.00 94.06 194 GLY A O 1
ATOM 1511 N N . LEU A 1 195 ? 14.429 -3.952 -5.188 1.00 94.50 195 LEU A N 1
ATOM 1512 C CA . LEU A 1 195 ? 13.868 -4.655 -4.037 1.00 94.50 195 LEU A CA 1
ATOM 1513 C C . LEU A 1 195 ? 12.536 -4.040 -3.554 1.00 94.50 195 LEU A C 1
ATOM 1515 O O . LEU A 1 195 ? 11.617 -4.780 -3.228 1.00 94.50 195 LEU A O 1
ATOM 1519 N N . HIS A 1 196 ? 12.385 -2.709 -3.558 1.00 95.00 196 HIS A N 1
ATOM 1520 C CA . HIS A 1 196 ? 11.128 -2.050 -3.164 1.00 95.00 196 HIS A CA 1
ATOM 1521 C C . HIS A 1 196 ? 9.982 -2.310 -4.155 1.00 95.00 196 HIS A C 1
ATOM 1523 O O . HIS A 1 196 ? 8.852 -2.585 -3.762 1.00 95.00 196 HIS A O 1
ATOM 1529 N N . TYR A 1 197 ? 10.270 -2.226 -5.458 1.00 92.00 197 TYR A N 1
ATOM 1530 C CA . TYR A 1 197 ? 9.283 -2.447 -6.517 1.00 92.00 197 TYR A CA 1
ATOM 1531 C C . TYR A 1 197 ? 9.004 -3.929 -6.781 1.00 92.00 197 TYR A C 1
ATOM 1533 O O . TYR A 1 197 ? 7.958 -4.252 -7.343 1.00 92.00 197 TYR A O 1
ATOM 1541 N N . ALA A 1 198 ? 9.957 -4.806 -6.452 1.00 93.56 198 ALA A N 1
ATOM 1542 C CA . ALA A 1 198 ? 9.885 -6.255 -6.615 1.00 93.56 198 ALA A CA 1
ATOM 1543 C C . ALA A 1 198 ? 9.442 -6.723 -8.022 1.00 93.56 198 ALA A C 1
ATOM 1545 O O . ALA A 1 198 ? 8.803 -7.764 -8.168 1.00 93.56 198 ALA A O 1
ATOM 1546 N N . ARG A 1 199 ? 9.785 -5.977 -9.090 1.00 91.06 199 ARG A N 1
ATOM 1547 C CA . ARG A 1 199 ? 9.382 -6.305 -10.480 1.00 91.06 199 ARG A CA 1
ATOM 1548 C C . ARG A 1 199 ? 9.932 -7.651 -10.955 1.00 91.06 199 ARG A C 1
ATOM 1550 O O . ARG A 1 199 ? 9.240 -8.376 -11.667 1.00 91.06 199 ARG A O 1
ATOM 1557 N N . TYR A 1 200 ? 11.131 -7.995 -10.494 1.00 90.75 200 TYR A N 1
ATOM 1558 C CA . TYR A 1 200 ? 11.818 -9.259 -10.760 1.00 90.75 200 TYR A CA 1
ATOM 1559 C C . TYR A 1 200 ? 11.217 -10.467 -10.033 1.00 90.75 200 TYR A C 1
ATOM 1561 O O . TYR A 1 200 ? 11.596 -11.603 -10.308 1.00 90.75 200 TYR A O 1
ATOM 1569 N N . ALA A 1 201 ? 10.323 -10.250 -9.064 1.00 92.62 201 ALA A N 1
ATOM 1570 C CA . ALA A 1 201 ? 9.867 -11.320 -8.197 1.00 92.62 201 ALA A CA 1
ATOM 1571 C C . ALA A 1 201 ? 9.049 -12.358 -8.988 1.00 92.62 201 ALA A C 1
ATOM 1573 O O . ALA A 1 201 ? 8.021 -11.989 -9.573 1.00 92.62 201 ALA A O 1
ATOM 1574 N N . PRO A 1 202 ? 9.437 -13.651 -8.978 1.00 92.25 202 PRO A N 1
ATOM 1575 C CA . PRO A 1 202 ? 8.586 -14.716 -9.492 1.00 92.25 202 PRO A CA 1
ATOM 1576 C C . PRO A 1 202 ? 7.343 -14.876 -8.606 1.00 92.25 202 PRO A C 1
ATOM 1578 O O . PRO A 1 202 ? 7.273 -14.344 -7.495 1.00 92.25 202 PRO A O 1
ATOM 1581 N N . LEU A 1 203 ? 6.352 -15.634 -9.080 1.00 91.50 203 LEU A N 1
ATOM 1582 C CA . LEU A 1 203 ? 5.049 -15.761 -8.417 1.00 91.50 203 LEU A CA 1
ATOM 1583 C C . LEU A 1 203 ? 5.122 -16.104 -6.908 1.00 91.50 203 LEU A C 1
ATOM 1585 O O . LEU A 1 203 ? 4.440 -15.422 -6.141 1.00 91.50 203 LEU A O 1
ATOM 1589 N N . PRO A 1 204 ? 5.952 -17.060 -6.435 1.00 95.25 204 PRO A N 1
ATOM 1590 C CA . PRO A 1 204 ? 6.055 -17.348 -5.000 1.00 95.25 204 PRO A CA 1
ATOM 1591 C C . PRO A 1 204 ? 6.562 -16.154 -4.183 1.00 95.25 204 PRO A C 1
ATOM 1593 O O . PRO A 1 204 ? 6.050 -15.871 -3.102 1.00 95.25 204 PRO A O 1
ATOM 1596 N N . LEU A 1 205 ? 7.529 -15.405 -4.721 1.00 94.06 205 LEU A N 1
ATOM 1597 C CA . LEU A 1 205 ? 8.089 -14.236 -4.048 1.00 94.06 205 LEU A CA 1
ATOM 1598 C C . LEU A 1 205 ? 7.081 -13.078 -4.008 1.00 94.06 205 LEU A C 1
ATOM 1600 O O . LEU A 1 205 ? 7.004 -12.371 -3.007 1.00 94.06 205 LEU A O 1
ATOM 1604 N N . ARG A 1 206 ? 6.246 -12.926 -5.045 1.00 93.38 206 ARG A N 1
ATOM 1605 C CA . ARG A 1 206 ? 5.133 -11.960 -5.034 1.00 93.38 206 ARG A CA 1
ATOM 1606 C C . ARG A 1 206 ? 4.130 -12.269 -3.924 1.00 93.38 206 ARG A C 1
ATOM 1608 O O . ARG A 1 206 ? 3.710 -11.351 -3.224 1.00 93.38 206 ARG A O 1
ATOM 1615 N N . TRP A 1 207 ? 3.791 -13.545 -3.722 1.00 93.31 207 TRP A N 1
ATOM 1616 C CA . TRP A 1 207 ? 2.941 -13.963 -2.603 1.00 93.31 207 TRP A CA 1
ATOM 1617 C C . TRP A 1 207 ? 3.607 -13.736 -1.248 1.00 93.31 207 TRP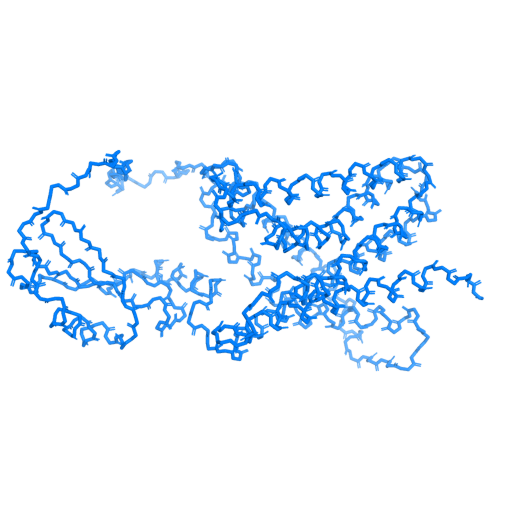 A C 1
ATOM 1619 O O . TRP A 1 207 ? 2.939 -13.269 -0.331 1.00 93.31 207 TRP A O 1
ATOM 1629 N N . LEU A 1 208 ? 4.915 -13.979 -1.120 1.00 93.62 208 LEU A N 1
ATOM 1630 C CA . LEU A 1 208 ? 5.647 -13.668 0.110 1.00 93.62 208 LEU A CA 1
ATOM 1631 C C . LEU A 1 208 ? 5.590 -12.167 0.443 1.00 93.62 208 LEU A C 1
ATOM 1633 O O . LEU A 1 208 ? 5.276 -11.814 1.579 1.00 93.62 208 LEU A O 1
ATOM 1637 N N . TYR A 1 209 ? 5.829 -11.287 -0.537 1.00 94.50 209 TYR A N 1
ATOM 1638 C CA . TYR A 1 209 ? 5.705 -9.830 -0.367 1.00 94.50 209 TYR A CA 1
ATOM 1639 C C . TYR A 1 209 ? 4.277 -9.428 0.014 1.00 94.50 209 TYR A C 1
ATOM 1641 O O . TYR A 1 209 ? 4.077 -8.653 0.949 1.00 94.50 209 TYR A O 1
ATOM 1649 N N . PHE A 1 210 ? 3.278 -9.986 -0.674 1.00 93.44 210 PHE A N 1
ATOM 1650 C CA . PHE A 1 210 ? 1.870 -9.714 -0.402 1.00 93.44 210 PHE A CA 1
ATOM 1651 C C . PHE A 1 210 ? 1.460 -10.132 1.017 1.00 93.44 210 PHE A C 1
ATOM 1653 O O . PHE A 1 210 ? 0.901 -9.326 1.759 1.00 93.44 210 PHE A O 1
ATOM 1660 N N . LEU A 1 211 ? 1.778 -11.365 1.425 1.00 93.69 211 LEU A N 1
ATOM 1661 C CA . LEU A 1 211 ? 1.453 -11.886 2.754 1.00 93.69 211 LEU A CA 1
ATOM 1662 C C . LEU A 1 211 ? 2.208 -11.142 3.859 1.00 93.69 211 LEU A C 1
ATOM 1664 O O . LEU A 1 211 ? 1.626 -10.867 4.905 1.00 93.69 211 LEU A O 1
ATOM 1668 N N . SER A 1 212 ? 3.462 -10.756 3.615 1.00 95.00 212 SER A N 1
ATOM 1669 C CA . SER A 1 212 ? 4.235 -9.938 4.559 1.00 95.00 212 SER A CA 1
ATOM 1670 C C . SER A 1 212 ? 3.620 -8.548 4.734 1.00 95.00 212 SER A C 1
ATOM 1672 O O . SER A 1 212 ? 3.500 -8.065 5.858 1.00 95.00 212 SER A O 1
ATOM 1674 N N . GLY A 1 213 ? 3.148 -7.926 3.647 1.00 94.38 213 GLY A N 1
ATOM 1675 C CA . GLY A 1 213 ? 2.410 -6.661 3.704 1.00 94.38 213 GLY A CA 1
ATOM 1676 C C . GLY A 1 213 ? 1.070 -6.780 4.434 1.00 94.38 213 GLY A C 1
ATOM 1677 O O . GLY A 1 213 ? 0.720 -5.914 5.242 1.00 94.38 213 GLY A O 1
ATOM 1678 N N . LEU A 1 214 ? 0.339 -7.875 4.212 1.00 92.94 214 LEU A N 1
ATOM 1679 C CA . LEU A 1 214 ? -0.918 -8.149 4.908 1.00 92.94 214 LEU A CA 1
ATOM 1680 C C . LEU A 1 214 ? -0.689 -8.358 6.412 1.00 92.94 214 LEU A C 1
ATOM 1682 O O . LEU A 1 214 ? -1.406 -7.781 7.230 1.00 92.94 214 LEU A O 1
ATOM 1686 N N . ALA A 1 215 ? 0.339 -9.124 6.782 1.00 92.19 215 ALA A N 1
ATOM 1687 C CA . ALA A 1 215 ? 0.712 -9.356 8.172 1.00 92.19 215 ALA A CA 1
ATOM 1688 C C . ALA A 1 215 ? 1.173 -8.068 8.870 1.00 92.19 215 ALA A C 1
ATOM 1690 O O . ALA A 1 215 ? 0.721 -7.786 9.978 1.00 92.19 215 ALA A O 1
ATOM 1691 N N . ALA A 1 216 ? 1.990 -7.243 8.208 1.00 93.00 216 ALA A N 1
ATOM 1692 C CA . ALA A 1 216 ? 2.387 -5.927 8.709 1.00 93.00 216 ALA A CA 1
ATOM 1693 C C . ALA A 1 216 ? 1.174 -5.018 8.972 1.00 93.00 216 ALA A C 1
ATOM 1695 O O . ALA A 1 216 ? 1.086 -4.368 10.015 1.00 93.00 216 ALA A O 1
ATOM 1696 N N . THR A 1 217 ? 0.201 -5.021 8.056 1.00 93.19 217 THR A N 1
ATOM 1697 C CA . THR A 1 217 ? -1.050 -4.263 8.205 1.00 93.19 217 THR A CA 1
ATOM 1698 C C . THR A 1 217 ? -1.874 -4.776 9.388 1.00 93.19 217 THR A C 1
ATOM 1700 O O . THR A 1 217 ? -2.343 -3.985 10.208 1.00 93.19 217 THR A O 1
ATOM 1703 N N . ALA A 1 218 ? -2.017 -6.098 9.527 1.00 91.06 218 ALA A N 1
ATOM 1704 C CA . ALA A 1 218 ? -2.726 -6.720 10.644 1.00 91.06 218 ALA A CA 1
ATOM 1705 C C . ALA A 1 218 ? -2.044 -6.440 11.995 1.00 91.06 218 ALA A C 1
ATOM 1707 O O . ALA A 1 218 ? -2.723 -6.184 12.995 1.00 91.06 218 ALA A O 1
ATOM 1708 N N . LEU A 1 219 ? -0.710 -6.436 12.031 1.00 91.94 219 LEU A N 1
ATOM 1709 C CA . LEU A 1 219 ? 0.075 -6.077 13.208 1.00 91.94 219 LEU A CA 1
ATOM 1710 C C . LEU A 1 219 ? -0.186 -4.618 13.610 1.00 91.94 219 LEU A C 1
ATOM 1712 O O . LEU A 1 219 ? -0.578 -4.359 14.744 1.00 91.94 219 LEU A O 1
ATOM 1716 N N . ALA A 1 220 ? -0.077 -3.670 12.676 1.00 91.94 220 ALA A N 1
ATOM 1717 C CA . ALA A 1 220 ? -0.361 -2.262 12.951 1.00 91.94 220 ALA A CA 1
ATOM 1718 C C . ALA A 1 220 ? -1.809 -2.047 13.437 1.00 91.94 220 ALA A C 1
ATOM 1720 O O . ALA A 1 220 ? -2.039 -1.397 14.460 1.00 91.94 220 ALA A O 1
ATOM 1721 N N . ALA A 1 221 ? -2.788 -2.651 12.755 1.00 92.81 221 ALA A N 1
ATOM 1722 C CA . ALA A 1 221 ? -4.200 -2.551 13.117 1.00 92.81 221 ALA A CA 1
ATOM 1723 C C . ALA A 1 221 ? -4.492 -3.137 14.508 1.00 92.81 221 ALA A C 1
ATOM 1725 O O . ALA A 1 221 ? -5.151 -2.498 15.330 1.00 92.81 221 ALA A O 1
ATOM 1726 N N . SER A 1 222 ? -3.980 -4.336 14.803 1.00 89.88 222 SER A N 1
ATOM 1727 C CA . SER A 1 222 ? -4.177 -4.973 16.109 1.00 89.88 222 SER A CA 1
ATOM 1728 C C . SER A 1 222 ? -3.500 -4.197 17.242 1.00 89.88 222 SER A C 1
ATOM 1730 O O . SER A 1 222 ? -4.103 -4.052 18.306 1.00 89.88 222 SER A O 1
ATOM 1732 N N . GLY A 1 223 ? -2.316 -3.620 17.007 1.00 89.94 223 GLY A N 1
ATOM 1733 C CA . GLY A 1 223 ? -1.630 -2.756 17.970 1.00 89.94 223 GLY A CA 1
ATOM 1734 C C . GLY A 1 223 ? -2.450 -1.515 18.334 1.00 89.94 223 GLY A C 1
ATOM 1735 O O . GLY A 1 223 ? -2.635 -1.220 19.518 1.00 89.94 223 GLY A O 1
ATOM 1736 N N . LEU A 1 224 ? -3.029 -0.838 17.334 1.00 92.75 224 LEU A N 1
ATOM 1737 C CA . LEU A 1 224 ? -3.925 0.306 17.549 1.00 92.75 224 LEU A CA 1
ATOM 1738 C C . LEU A 1 224 ? -5.178 -0.086 18.348 1.00 92.75 224 LEU A C 1
ATOM 1740 O O . LEU A 1 224 ? -5.557 0.608 19.293 1.00 92.75 224 LEU A O 1
ATOM 1744 N N . VAL A 1 225 ? -5.805 -1.220 18.023 1.00 91.25 225 VAL A N 1
ATOM 1745 C CA . VAL A 1 225 ? -7.001 -1.700 18.738 1.00 91.25 225 VAL A CA 1
ATOM 1746 C C . VAL A 1 225 ? -6.680 -2.039 20.196 1.00 91.25 225 VAL A C 1
ATOM 1748 O O . VAL A 1 225 ? -7.401 -1.603 21.096 1.00 91.25 225 VAL A O 1
ATOM 1751 N N . VAL A 1 226 ? -5.585 -2.758 20.461 1.00 88.44 226 VAL A N 1
ATOM 1752 C CA . VAL A 1 226 ? -5.150 -3.090 21.830 1.00 88.44 226 VAL A CA 1
ATOM 1753 C C . VAL A 1 226 ? -4.829 -1.822 22.624 1.00 88.44 226 VAL A C 1
ATOM 1755 O O . VAL A 1 226 ? -5.234 -1.703 23.786 1.00 88.44 226 VAL A O 1
ATOM 1758 N N . PHE A 1 227 ? -4.167 -0.844 21.998 1.00 90.50 227 PHE A N 1
ATOM 1759 C CA . PHE A 1 227 ? -3.911 0.462 22.603 1.00 90.50 227 PHE A CA 1
ATOM 1760 C C . PHE A 1 227 ? -5.216 1.156 23.020 1.00 90.50 227 PHE A C 1
ATOM 1762 O O . PHE A 1 227 ? -5.350 1.572 24.176 1.00 90.50 227 PHE A O 1
ATOM 1769 N N . LEU A 1 228 ? -6.211 1.214 22.128 1.00 92.50 228 LEU A N 1
ATOM 1770 C CA . LEU A 1 228 ? -7.515 1.806 22.430 1.00 92.50 228 LEU A CA 1
ATOM 1771 C C . LEU A 1 228 ? -8.241 1.063 23.558 1.00 92.50 228 LEU A C 1
ATOM 1773 O O . LEU A 1 228 ? -8.781 1.701 24.461 1.00 92.50 228 LEU A O 1
ATOM 1777 N N . MET A 1 229 ? -8.231 -0.273 23.550 1.00 89.75 229 MET A N 1
ATOM 1778 C CA . MET A 1 229 ? -8.853 -1.085 24.604 1.00 89.75 229 MET A CA 1
ATOM 1779 C C . MET A 1 229 ? -8.244 -0.794 25.979 1.00 89.75 229 MET A C 1
ATOM 1781 O O . MET A 1 229 ? -8.977 -0.595 26.949 1.00 89.75 229 MET A O 1
ATOM 1785 N N . LYS A 1 230 ? -6.910 -0.719 26.062 1.00 89.31 230 LYS A N 1
ATOM 1786 C CA . LYS A 1 230 ? -6.195 -0.425 27.310 1.00 89.31 230 LYS A CA 1
ATOM 1787 C C . LYS A 1 230 ? -6.459 1.004 27.787 1.00 89.31 230 LYS A C 1
ATOM 1789 O O . LYS A 1 230 ? -6.707 1.222 28.972 1.00 89.31 230 LYS A O 1
ATOM 1794 N N . ARG A 1 231 ? -6.422 1.979 26.874 1.00 91.62 231 ARG A N 1
ATOM 1795 C CA . ARG A 1 231 ? -6.497 3.409 27.209 1.00 91.62 231 ARG A CA 1
ATOM 1796 C C . ARG A 1 231 ? -7.925 3.916 27.435 1.00 91.62 231 ARG A C 1
ATOM 1798 O O . ARG A 1 231 ? -8.098 4.926 28.114 1.00 91.62 231 ARG A O 1
ATOM 1805 N N . ARG A 1 232 ? -8.955 3.197 26.969 1.00 91.19 232 ARG A N 1
ATOM 1806 C CA . ARG A 1 232 ? -10.364 3.578 27.179 1.00 91.19 232 ARG A CA 1
ATOM 1807 C C . ARG A 1 232 ? -10.717 3.755 28.655 1.00 91.19 232 ARG A C 1
ATOM 1809 O O . ARG A 1 232 ? -11.432 4.690 28.988 1.00 91.19 232 ARG A O 1
ATOM 1816 N N . ARG A 1 233 ? -10.200 2.890 29.536 1.00 88.19 233 ARG A N 1
ATOM 1817 C CA . ARG A 1 233 ? -10.498 2.941 30.980 1.00 88.19 233 ARG A CA 1
ATOM 1818 C C . ARG A 1 233 ? -9.967 4.207 31.654 1.00 88.19 233 ARG A C 1
ATOM 1820 O O . ARG A 1 233 ? -10.614 4.717 32.554 1.00 88.19 233 ARG A O 1
ATOM 1827 N N . SER A 1 234 ? -8.807 4.705 31.225 1.00 91.06 234 SER A N 1
ATOM 1828 C CA . SER A 1 234 ? -8.164 5.877 31.836 1.00 91.06 234 SER A CA 1
ATOM 1829 C C . SER A 1 234 ? -8.505 7.192 31.140 1.00 91.06 234 SER A C 1
ATOM 1831 O O . SER A 1 234 ? -8.457 8.247 31.758 1.00 91.06 234 SER A O 1
ATOM 1833 N N . SER A 1 235 ? -8.767 7.153 29.832 1.00 91.31 235 SER A N 1
ATOM 1834 C CA . SER A 1 235 ? -8.809 8.353 28.989 1.00 91.31 235 SER A CA 1
ATOM 1835 C C . SER A 1 235 ? -9.979 8.360 28.006 1.00 91.31 235 SER A C 1
ATOM 1837 O O . SER A 1 235 ? -10.003 9.208 27.124 1.00 91.31 235 SER A O 1
ATOM 1839 N N . GLY A 1 236 ? -10.956 7.456 28.144 1.00 86.56 236 GLY A N 1
ATOM 1840 C CA . GLY A 1 236 ? -12.095 7.324 27.222 1.00 86.56 236 GLY A CA 1
ATOM 1841 C C . GLY A 1 236 ? -12.938 8.592 27.053 1.00 86.56 236 GLY A C 1
ATOM 1842 O O . GLY A 1 236 ? -13.527 8.823 25.994 1.00 86.56 236 GLY A O 1
ATOM 1843 N N . GLU A 1 237 ? -12.954 9.438 28.083 1.00 88.00 237 GLU A N 1
ATOM 1844 C CA . GLU A 1 237 ? -13.655 10.722 28.075 1.00 88.00 237 GLU A CA 1
ATOM 1845 C C . GLU A 1 237 ? -12.861 11.854 27.407 1.00 88.00 237 GLU A C 1
ATOM 1847 O O . GLU A 1 237 ? -13.435 12.882 27.053 1.00 88.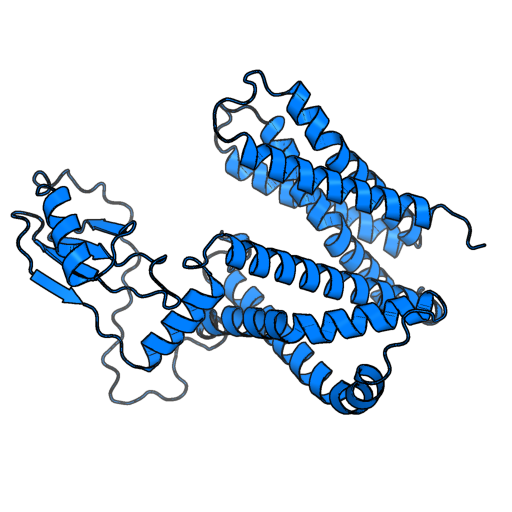00 237 GLU A O 1
ATOM 1852 N N . GLN A 1 238 ? -11.555 11.674 27.193 1.00 93.06 238 GLN A N 1
ATOM 1853 C CA . GLN A 1 238 ? -10.694 12.706 26.625 1.00 93.06 238 GLN A CA 1
ATOM 1854 C C . GLN A 1 238 ? -10.912 12.841 25.116 1.00 93.06 238 GLN A C 1
ATOM 1856 O O . GLN A 1 238 ? -10.975 11.853 24.380 1.00 93.06 238 GLN A O 1
ATOM 1861 N N . PHE A 1 239 ? -10.936 14.086 24.640 1.00 93.56 239 PHE A N 1
ATOM 1862 C CA . PHE A 1 239 ? -11.075 14.407 23.219 1.00 93.56 239 PHE 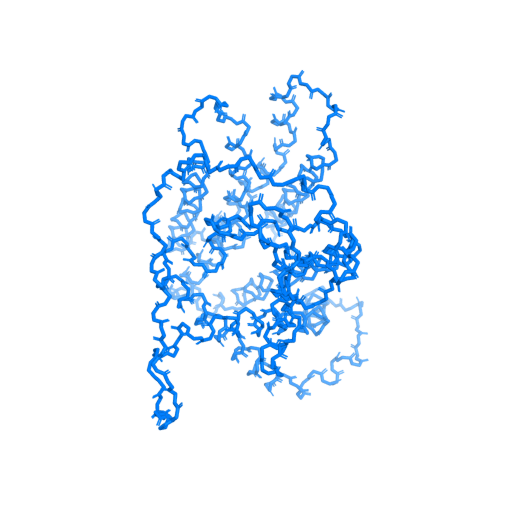A CA 1
ATOM 1863 C C . PHE A 1 239 ? -10.038 13.681 22.348 1.00 93.56 239 PHE A C 1
ATOM 1865 O O . PHE A 1 239 ? -10.402 13.030 21.372 1.00 93.56 239 PHE A O 1
ATOM 1872 N N . PHE A 1 240 ? -8.758 13.714 22.739 1.00 93.88 240 PHE A N 1
ATOM 1873 C CA . PHE A 1 240 ? -7.679 13.074 21.980 1.00 93.88 240 PHE A CA 1
ATOM 1874 C C . PHE A 1 240 ? -7.842 11.556 21.861 1.00 93.88 240 PHE A C 1
ATOM 1876 O O . PHE A 1 240 ? -7.532 10.992 20.815 1.00 93.88 240 PHE A O 1
ATOM 1883 N N . PHE A 1 241 ? -8.375 10.889 22.891 1.00 95.25 241 PHE A N 1
ATOM 1884 C CA . PHE A 1 241 ? -8.678 9.462 22.806 1.00 95.25 241 PHE A CA 1
ATOM 1885 C C . PHE A 1 241 ? -9.792 9.192 21.790 1.00 95.25 241 PHE A C 1
ATOM 1887 O O . PHE A 1 241 ? -9.664 8.288 20.971 1.00 95.25 241 PHE A O 1
ATOM 1894 N N . ARG A 1 242 ? -10.867 9.988 21.807 1.00 94.62 242 ARG A N 1
ATOM 1895 C CA . ARG A 1 242 ? -11.993 9.838 20.869 1.00 94.62 242 ARG A CA 1
ATOM 1896 C C . ARG A 1 242 ? -11.587 10.148 19.432 1.00 94.62 242 ARG A C 1
ATOM 1898 O O . ARG A 1 242 ? -12.017 9.456 18.517 1.00 94.62 242 ARG A O 1
ATOM 1905 N N . MET A 1 243 ? -10.713 11.134 19.242 1.00 95.75 243 MET A N 1
ATOM 1906 C CA . MET A 1 243 ? -10.098 11.424 17.948 1.00 95.75 243 MET A CA 1
ATOM 1907 C C . MET A 1 243 ? -9.245 10.242 17.465 1.00 95.75 243 MET A C 1
ATOM 1909 O O . MET A 1 243 ? -9.399 9.791 16.332 1.00 95.75 243 MET A O 1
ATOM 1913 N N . ALA A 1 244 ? -8.397 9.684 18.334 1.00 95.75 244 ALA A N 1
ATOM 1914 C CA . ALA A 1 244 ? -7.599 8.503 18.010 1.00 95.75 244 ALA A CA 1
ATOM 1915 C C . ALA A 1 244 ? -8.476 7.279 17.691 1.00 95.75 244 ALA A C 1
ATOM 1917 O O . ALA A 1 244 ? -8.170 6.526 16.766 1.00 95.75 244 ALA A O 1
ATOM 1918 N N . GLU A 1 245 ? -9.585 7.091 18.412 1.00 96.25 245 GLU A N 1
ATOM 1919 C CA . GLU A 1 245 ? -10.571 6.048 18.124 1.00 96.25 245 GLU A CA 1
ATOM 1920 C C . GLU A 1 245 ? -11.191 6.227 16.733 1.00 96.25 245 GLU A C 1
ATOM 1922 O O . GLU A 1 245 ? -11.228 5.267 15.962 1.00 96.25 245 GLU A O 1
ATOM 1927 N N . ALA A 1 246 ? -11.618 7.445 16.389 1.00 97.31 246 ALA A N 1
ATOM 1928 C CA . ALA A 1 246 ? -12.202 7.748 15.087 1.00 97.31 246 ALA A CA 1
ATOM 1929 C C . ALA A 1 246 ? -11.210 7.513 13.938 1.00 97.31 246 ALA A C 1
ATOM 1931 O O . ALA A 1 246 ? -11.547 6.854 12.952 1.00 97.31 246 ALA A O 1
ATOM 1932 N N . LEU A 1 247 ? -9.971 7.993 14.078 1.00 96.81 247 LEU A N 1
ATOM 1933 C CA . LEU A 1 247 ? -8.907 7.781 13.092 1.00 96.81 247 LEU A CA 1
ATOM 1934 C C . LEU A 1 247 ? -8.588 6.293 12.926 1.00 96.81 247 LEU A C 1
ATOM 1936 O O . LEU A 1 247 ? -8.468 5.804 11.805 1.00 96.81 247 LEU A O 1
ATOM 1940 N N . THR A 1 248 ? -8.524 5.547 14.029 1.00 97.19 248 THR A N 1
ATOM 1941 C CA . THR A 1 248 ? -8.280 4.100 13.983 1.00 97.19 248 THR A CA 1
ATOM 1942 C C . THR A 1 248 ? -9.416 3.372 13.269 1.00 97.19 248 THR A C 1
ATOM 1944 O O . THR A 1 248 ? -9.156 2.542 12.404 1.00 97.19 248 THR A O 1
ATOM 1947 N N . MET A 1 249 ? -10.674 3.699 13.577 1.00 97.38 249 MET A N 1
ATOM 1948 C CA . MET A 1 249 ? -11.843 3.113 12.913 1.00 97.38 249 MET A CA 1
ATOM 1949 C C . MET A 1 249 ? -11.833 3.407 11.401 1.00 97.38 249 MET A C 1
ATOM 1951 O O . MET A 1 249 ? -12.004 2.502 10.582 1.00 97.38 249 MET A O 1
ATOM 1955 N N . THR A 1 250 ? -11.530 4.654 11.036 1.00 97.81 250 THR A N 1
ATOM 1956 C CA . THR A 1 250 ? -11.431 5.124 9.645 1.00 97.81 250 THR A CA 1
ATOM 1957 C C . THR A 1 250 ? -10.358 4.378 8.855 1.00 97.81 250 THR A C 1
ATOM 1959 O O . THR A 1 250 ? -10.583 4.008 7.704 1.00 97.81 250 THR A O 1
ATOM 1962 N N . THR A 1 251 ? -9.197 4.128 9.458 1.00 95.88 251 THR A N 1
ATOM 1963 C CA . THR A 1 251 ? -8.084 3.447 8.784 1.00 95.88 251 THR A CA 1
ATOM 1964 C C . THR A 1 251 ? -8.270 1.931 8.753 1.00 95.88 251 THR A C 1
ATOM 1966 O O . THR A 1 251 ? -8.040 1.310 7.722 1.00 95.88 251 THR A O 1
ATOM 1969 N N . VAL A 1 252 ? -8.712 1.314 9.853 1.00 96.50 252 VAL A N 1
ATOM 1970 C CA . VAL A 1 252 ? -8.799 -0.153 9.969 1.00 96.50 252 VAL A CA 1
ATOM 1971 C C . VAL A 1 252 ? -10.034 -0.720 9.264 1.00 96.50 252 VAL A C 1
ATOM 1973 O O . VAL A 1 252 ? -9.955 -1.803 8.691 1.00 96.50 252 VAL A O 1
ATOM 1976 N N . VAL A 1 253 ? -11.168 -0.012 9.288 1.00 97.38 253 VAL A N 1
ATOM 1977 C CA . VAL A 1 253 ? -12.439 -0.485 8.702 1.00 97.38 253 VAL A CA 1
ATOM 1978 C C . VAL A 1 253 ? -12.859 0.377 7.515 1.00 97.38 253 VAL A C 1
ATOM 1980 O O . VAL A 1 253 ? -13.229 -0.154 6.465 1.00 97.38 253 VAL A O 1
ATOM 1983 N N . GLY A 1 254 ? -12.756 1.702 7.644 1.00 97.62 254 GLY A N 1
ATOM 1984 C CA . GLY A 1 254 ? -13.155 2.637 6.590 1.00 97.62 254 GLY A CA 1
ATOM 1985 C C . GLY A 1 254 ? -12.339 2.494 5.301 1.00 97.62 254 GLY A C 1
ATOM 1986 O O . GLY A 1 254 ? -12.915 2.487 4.217 1.00 97.62 254 GLY A O 1
ATOM 1987 N N . PHE A 1 255 ? -11.017 2.327 5.388 1.00 96.25 255 PHE A N 1
ATOM 1988 C CA . PHE A 1 255 ? -10.158 2.207 4.203 1.00 96.25 255 PHE A CA 1
ATOM 1989 C C . PHE A 1 255 ? -10.424 0.920 3.389 1.00 96.25 255 PHE A C 1
ATOM 1991 O O . PHE A 1 255 ? -10.627 1.024 2.173 1.00 96.25 255 PHE A O 1
ATOM 1998 N N . PRO A 1 256 ? -10.519 -0.288 3.993 1.00 96.62 256 PRO A N 1
ATOM 1999 C CA . PRO A 1 256 ? -10.990 -1.474 3.272 1.00 96.62 256 PRO A CA 1
ATOM 2000 C C . PRO A 1 256 ? -12.395 -1.305 2.685 1.00 96.62 256 PRO A C 1
ATOM 2002 O O . PRO A 1 256 ? -12.637 -1.724 1.556 1.00 96.62 256 PRO A O 1
ATOM 2005 N N . THR A 1 257 ? -13.304 -0.637 3.405 1.00 98.25 257 THR A N 1
ATOM 2006 C CA . THR A 1 257 ? -14.662 -0.352 2.908 1.00 98.25 257 THR A CA 1
ATOM 2007 C C . THR A 1 257 ? -14.624 0.516 1.649 1.00 98.25 257 THR A C 1
ATOM 2009 O O . THR A 1 257 ? -15.283 0.200 0.663 1.00 98.25 257 THR A O 1
ATOM 2012 N N . ALA A 1 258 ? -13.802 1.567 1.636 1.00 97.62 258 ALA A N 1
ATOM 2013 C CA . ALA A 1 258 ? -13.594 2.414 0.464 1.00 97.62 258 ALA A CA 1
ATOM 2014 C C . ALA A 1 258 ? -12.947 1.657 -0.704 1.00 97.62 258 ALA A C 1
ATOM 2016 O O . ALA A 1 258 ? -13.350 1.833 -1.852 1.00 97.62 258 ALA A O 1
ATOM 2017 N N . THR A 1 259 ? -11.997 0.763 -0.411 1.00 95.81 259 THR A N 1
ATOM 2018 C CA . THR A 1 259 ? -11.382 -0.119 -1.418 1.00 95.81 259 THR A CA 1
ATOM 2019 C C . THR A 1 259 ? -12.435 -1.009 -2.082 1.00 95.81 259 THR A C 1
ATOM 2021 O O . THR A 1 259 ? -12.493 -1.080 -3.307 1.00 95.81 259 THR A O 1
ATOM 2024 N N . LEU A 1 260 ? -13.327 -1.628 -1.300 1.00 96.69 260 LEU A N 1
ATOM 2025 C CA . LEU A 1 260 ? -14.461 -2.377 -1.849 1.00 96.69 260 LEU A CA 1
ATOM 2026 C C . LEU A 1 260 ? -15.424 -1.468 -2.620 1.00 96.69 260 LEU A C 1
ATOM 2028 O O . LEU A 1 260 ? -15.944 -1.882 -3.651 1.00 96.69 260 LEU A O 1
ATOM 2032 N N . GLY A 1 261 ? -15.612 -0.223 -2.176 1.00 96.06 261 GLY A N 1
ATOM 2033 C CA . GLY A 1 261 ? -16.378 0.797 -2.892 1.00 96.06 261 GLY A CA 1
ATOM 2034 C C . GLY A 1 261 ? -15.912 0.992 -4.338 1.00 96.06 261 GLY A C 1
ATOM 2035 O O . GLY A 1 261 ? -16.751 1.110 -5.227 1.00 96.06 261 GLY A O 1
ATOM 2036 N N . VAL A 1 262 ? -14.601 0.922 -4.605 1.00 94.56 262 VAL A N 1
ATOM 2037 C CA . VAL A 1 262 ? -14.054 0.950 -5.977 1.00 94.56 262 VAL A CA 1
ATOM 2038 C C . VAL A 1 262 ? -14.482 -0.277 -6.776 1.00 94.56 262 VAL A C 1
ATOM 2040 O O . VAL A 1 262 ? -14.860 -0.146 -7.937 1.00 94.56 262 VAL A O 1
ATOM 2043 N N . PHE A 1 263 ? -14.462 -1.472 -6.181 1.00 93.38 263 PHE A N 1
ATOM 2044 C CA . PHE A 1 263 ? -14.889 -2.690 -6.877 1.00 93.38 263 PHE A CA 1
ATOM 2045 C C . PHE A 1 263 ? -16.389 -2.688 -7.181 1.00 93.38 263 PHE A C 1
ATOM 2047 O O . PHE A 1 263 ? -16.786 -3.083 -8.277 1.00 93.38 263 PHE A O 1
ATOM 2054 N N . TRP A 1 264 ? -17.206 -2.177 -6.258 1.00 94.31 264 TRP A N 1
ATOM 2055 C CA . TRP A 1 264 ? -18.632 -1.941 -6.483 1.00 94.31 264 TRP A CA 1
ATOM 2056 C C . TRP A 1 264 ? -18.856 -0.911 -7.595 1.00 94.31 264 TRP A C 1
ATOM 2058 O O . TRP A 1 264 ? -19.588 -1.183 -8.545 1.00 94.31 264 TRP A O 1
ATOM 2068 N N . ALA A 1 265 ? -18.168 0.233 -7.541 1.00 93.50 265 ALA A N 1
ATOM 2069 C CA . ALA A 1 265 ? -18.228 1.257 -8.582 1.00 93.50 265 ALA A CA 1
ATOM 2070 C C . ALA A 1 265 ? -17.845 0.692 -9.954 1.00 93.50 265 ALA A C 1
ATOM 2072 O O . ALA A 1 265 ? -18.518 0.953 -10.946 1.00 93.50 265 ALA A O 1
ATOM 2073 N N . ASN A 1 266 ? -16.816 -0.150 -10.010 1.00 90.75 266 ASN A N 1
ATOM 2074 C CA . ASN A 1 266 ? -16.373 -0.778 -11.244 1.00 90.75 266 ASN A CA 1
ATOM 2075 C C . ASN A 1 266 ? -17.434 -1.710 -11.870 1.00 90.75 266 ASN A C 1
ATOM 2077 O O . ASN A 1 266 ? -17.450 -1.887 -13.085 1.00 90.75 266 ASN A O 1
ATOM 2081 N N . ARG A 1 267 ? -18.347 -2.282 -11.081 1.00 88.50 267 ARG A N 1
ATOM 2082 C CA . ARG A 1 267 ? -19.454 -3.108 -11.601 1.00 88.50 267 ARG A CA 1
ATOM 2083 C C . ARG A 1 267 ? -20.706 -2.292 -11.918 1.00 88.50 267 ARG A C 1
ATOM 2085 O O . ARG A 1 267 ? -21.407 -2.613 -12.870 1.00 88.50 267 ARG A O 1
ATOM 2092 N N . CYS A 1 268 ? -20.963 -1.224 -11.167 1.00 90.69 268 CYS A N 1
ATOM 2093 C CA . CYS A 1 268 ? -22.173 -0.414 -11.323 1.00 90.69 268 CYS A CA 1
ATOM 2094 C C . CYS A 1 268 ? -22.036 0.733 -12.338 1.00 90.69 268 CYS A C 1
ATOM 2096 O O . CYS A 1 268 ? -23.037 1.172 -12.900 1.00 90.69 268 CYS A O 1
ATOM 2098 N N . LEU A 1 269 ? -20.827 1.261 -12.561 1.00 91.56 269 LEU A N 1
ATOM 2099 C CA . LEU A 1 269 ? -20.625 2.376 -13.487 1.00 91.56 269 LEU A CA 1
ATOM 2100 C C . LEU A 1 269 ? -20.734 1.909 -14.950 1.00 91.56 269 LEU A C 1
ATOM 2102 O O . LEU A 1 269 ? -20.146 0.882 -15.309 1.00 91.56 269 LEU A O 1
ATOM 2106 N N . PRO A 1 270 ? -21.392 2.687 -15.833 1.00 90.31 270 PRO A N 1
ATOM 2107 C CA . PRO A 1 270 ? -21.437 2.392 -17.263 1.00 90.31 270 PRO A CA 1
ATOM 2108 C C . PRO A 1 270 ? -20.036 2.332 -17.883 1.00 90.31 270 PRO A C 1
ATOM 2110 O O . PRO A 1 270 ? -19.147 3.114 -17.539 1.00 90.31 270 PRO A O 1
ATOM 2113 N N . THR A 1 271 ? -19.812 1.412 -18.820 1.00 88.62 271 THR A N 1
ATOM 2114 C CA . THR A 1 271 ? -18.525 1.283 -19.535 1.00 88.62 271 THR A CA 1
ATOM 2115 C C . THR A 1 271 ? -18.252 2.460 -20.468 1.00 88.62 271 THR A C 1
ATOM 2117 O O . THR A 1 271 ? -17.100 2.849 -20.626 1.00 88.62 271 THR A O 1
ATOM 2120 N N . ALA A 1 272 ? -19.302 3.082 -21.010 1.00 91.19 272 ALA A N 1
ATOM 2121 C CA . ALA A 1 272 ? -19.213 4.246 -21.891 1.00 91.19 272 ALA A CA 1
ATOM 2122 C C . ALA A 1 272 ? -19.025 5.590 -21.154 1.00 91.19 272 ALA A C 1
ATOM 2124 O O . ALA A 1 272 ? -18.983 6.639 -21.794 1.00 91.19 272 ALA A O 1
ATOM 2125 N N . LEU A 1 273 ? -18.931 5.592 -19.817 1.00 92.38 273 LEU A N 1
ATOM 2126 C CA . LEU A 1 273 ? -18.814 6.826 -19.041 1.00 92.38 273 LEU A CA 1
ATOM 2127 C C . LEU A 1 273 ? -17.451 7.502 -19.275 1.00 92.38 273 LEU A C 1
ATOM 2129 O O . LEU A 1 273 ? -16.397 6.972 -18.912 1.00 92.38 273 LEU A O 1
ATOM 2133 N N . SER A 1 274 ? -17.467 8.715 -19.829 1.00 94.31 274 SER A N 1
ATOM 2134 C CA . SER A 1 274 ? -16.268 9.544 -19.966 1.00 94.31 274 SER A CA 1
ATOM 2135 C C . SER A 1 274 ? -15.674 9.864 -18.593 1.00 94.31 274 SER A C 1
ATOM 2137 O O . SER A 1 274 ? -16.388 10.306 -17.697 1.00 94.31 274 SER A O 1
ATOM 2139 N N . GLY A 1 275 ? -14.366 9.667 -18.414 1.00 92.12 275 GLY A N 1
ATOM 2140 C CA . GLY A 1 275 ? -13.708 9.947 -17.132 1.00 92.12 275 GLY A CA 1
ATOM 2141 C C . GLY A 1 275 ? -14.019 8.935 -16.024 1.00 92.12 275 GLY A C 1
ATOM 2142 O O . GLY A 1 275 ? -13.713 9.198 -14.864 1.00 92.12 275 GLY A O 1
ATOM 2143 N N . ARG A 1 276 ? -14.564 7.758 -16.359 1.00 92.19 276 ARG A N 1
ATOM 2144 C CA . ARG A 1 276 ? -14.893 6.684 -15.408 1.00 92.19 276 ARG A CA 1
ATOM 2145 C C . ARG A 1 276 ? -13.794 6.387 -14.383 1.00 92.19 276 ARG A C 1
ATOM 2147 O O . ARG A 1 276 ? -14.092 6.279 -13.202 1.00 92.19 276 ARG A O 1
ATOM 2154 N N . ALA A 1 277 ? -12.535 6.298 -14.811 1.00 91.06 277 ALA A N 1
ATOM 2155 C CA . ALA A 1 277 ? -11.420 6.017 -13.903 1.00 91.06 277 ALA A CA 1
ATOM 2156 C C . ALA A 1 277 ? -11.248 7.099 -12.819 1.00 91.06 277 ALA A C 1
ATOM 2158 O O . ALA A 1 277 ? -10.870 6.788 -11.696 1.00 91.06 277 ALA A O 1
ATOM 2159 N N . MET A 1 278 ? -11.537 8.367 -13.133 1.00 91.56 278 MET A N 1
ATOM 2160 C CA . MET A 1 278 ? -11.522 9.443 -12.139 1.00 91.56 278 MET A CA 1
ATOM 2161 C C . MET A 1 278 ? -12.701 9.311 -11.181 1.00 91.56 278 MET A C 1
ATOM 2163 O O . MET A 1 278 ? -12.492 9.378 -9.977 1.00 91.56 278 MET A O 1
ATOM 2167 N N . MET A 1 279 ? -13.892 9.004 -11.702 1.00 93.94 279 MET A N 1
ATOM 2168 C CA . MET A 1 279 ? -15.084 8.760 -10.887 1.00 93.94 279 MET A CA 1
ATOM 2169 C C . MET A 1 279 ? -14.892 7.596 -9.902 1.00 93.94 279 MET A C 1
ATOM 2171 O O . MET A 1 279 ? -15.285 7.700 -8.746 1.00 93.94 279 MET A O 1
ATOM 2175 N N . GLU A 1 280 ? -14.250 6.500 -10.321 1.00 94.25 280 GLU A N 1
ATOM 2176 C CA . GLU A 1 280 ? -13.904 5.374 -9.437 1.00 94.25 280 GLU A CA 1
ATOM 2177 C C . GLU A 1 280 ? -12.995 5.823 -8.277 1.00 94.25 280 GLU A C 1
ATOM 2179 O O . GLU A 1 280 ? -13.191 5.411 -7.132 1.00 94.25 280 GLU A O 1
ATOM 2184 N N . ILE A 1 281 ? -12.031 6.709 -8.548 1.00 92.38 281 ILE A N 1
ATOM 2185 C CA . ILE A 1 281 ? -11.149 7.261 -7.513 1.00 92.38 281 ILE A CA 1
ATOM 2186 C C . ILE A 1 281 ? -11.898 8.254 -6.615 1.00 92.38 281 ILE A C 1
ATOM 2188 O O . ILE A 1 281 ? -11.700 8.253 -5.402 1.00 92.38 281 ILE A O 1
ATOM 2192 N N . ASP A 1 282 ? -12.752 9.101 -7.174 1.00 93.75 282 ASP A N 1
ATOM 2193 C CA . ASP A 1 282 ? -13.522 10.064 -6.389 1.00 93.75 282 ASP A CA 1
ATOM 2194 C C . ASP A 1 282 ? -14.496 9.329 -5.459 1.00 93.75 282 ASP A C 1
ATOM 2196 O O . ASP A 1 282 ? -14.590 9.661 -4.279 1.00 93.75 282 ASP A O 1
ATOM 2200 N N . LEU A 1 283 ? -15.117 8.243 -5.930 1.00 95.75 283 LEU A N 1
ATOM 2201 C CA . LEU A 1 283 ? -15.942 7.354 -5.109 1.00 95.75 283 LEU A CA 1
ATOM 2202 C C . LEU A 1 283 ? -15.154 6.712 -3.964 1.00 95.75 283 LEU A C 1
ATOM 2204 O O . LEU A 1 283 ? -15.677 6.638 -2.853 1.00 95.75 283 LEU A O 1
ATOM 2208 N N . PHE A 1 284 ? -13.898 6.310 -4.184 1.00 96.06 284 PHE A N 1
ATOM 2209 C CA . PHE A 1 284 ? -13.029 5.860 -3.092 1.00 96.06 284 PHE A CA 1
ATOM 2210 C C . PHE A 1 284 ? -12.914 6.929 -1.996 1.00 96.06 284 PHE A C 1
ATOM 2212 O O . PHE A 1 284 ? -13.173 6.646 -0.826 1.00 96.06 284 PHE A O 1
ATOM 2219 N N . PHE A 1 285 ? -12.565 8.167 -2.363 1.00 95.75 285 PHE A N 1
ATOM 2220 C CA . PHE A 1 285 ? -12.388 9.251 -1.393 1.00 95.75 285 PHE A CA 1
ATOM 2221 C C . PHE A 1 285 ? -13.700 9.677 -0.733 1.00 95.75 285 PHE A C 1
ATOM 2223 O O . PHE A 1 285 ? -13.696 9.987 0.457 1.00 95.75 285 PHE A O 1
ATOM 2230 N N . ILE A 1 286 ? -14.819 9.644 -1.459 1.00 97.69 286 ILE A N 1
ATOM 2231 C CA . ILE A 1 286 ? -16.151 9.913 -0.908 1.00 97.69 286 ILE A CA 1
ATOM 2232 C C . ILE A 1 286 ? -16.506 8.857 0.139 1.00 97.69 286 ILE A C 1
ATOM 2234 O O . ILE A 1 286 ? -16.825 9.211 1.271 1.00 97.69 286 ILE A O 1
ATOM 2238 N N . VAL A 1 287 ? -16.404 7.563 -0.185 1.00 98.25 287 VAL A N 1
ATOM 2239 C CA . VAL A 1 287 ? -16.718 6.481 0.767 1.00 98.25 287 VAL A CA 1
ATOM 2240 C C . VAL A 1 287 ? -15.788 6.537 1.978 1.00 98.25 287 VAL A C 1
ATOM 2242 O O . VAL A 1 287 ? -16.246 6.411 3.117 1.00 98.25 287 VAL A O 1
ATOM 2245 N N . TRP A 1 288 ? -14.494 6.780 1.758 1.00 98.06 288 TRP A N 1
ATOM 2246 C CA . TRP A 1 288 ? -13.526 6.900 2.844 1.00 98.06 288 TRP A CA 1
ATOM 2247 C C . TRP A 1 288 ? -13.806 8.118 3.736 1.00 98.06 288 TRP A C 1
ATOM 2249 O O . TRP A 1 288 ? -13.807 7.993 4.960 1.00 98.06 288 TRP A O 1
ATOM 2259 N N . GLY A 1 289 ? -14.132 9.268 3.140 1.00 98.25 289 GLY A N 1
ATOM 2260 C CA . GLY A 1 289 ? -14.521 10.491 3.843 1.00 98.25 289 GLY A CA 1
ATOM 2261 C C . GLY A 1 289 ? -15.826 10.343 4.628 1.00 98.25 289 GLY A C 1
ATOM 2262 O O . GLY A 1 289 ? -15.907 10.800 5.766 1.00 98.25 289 GLY A O 1
ATOM 2263 N N . LEU A 1 290 ? -16.819 9.634 4.084 1.00 98.44 290 LEU A N 1
ATOM 2264 C CA . LEU A 1 290 ? -18.059 9.300 4.794 1.00 98.44 290 LEU A CA 1
ATOM 2265 C C . LEU A 1 290 ? -17.787 8.388 5.994 1.00 98.44 290 LEU A C 1
ATOM 2267 O O . LEU A 1 290 ? -18.320 8.623 7.078 1.00 98.44 290 LEU A O 1
ATOM 2271 N N . CYS A 1 291 ? -16.912 7.391 5.840 1.00 98.44 291 CYS A N 1
ATOM 2272 C CA . CYS A 1 291 ? -16.458 6.566 6.958 1.00 98.44 291 CYS A CA 1
ATOM 2273 C C . CYS A 1 291 ? -15.720 7.399 8.017 1.00 98.44 291 CYS A C 1
ATOM 2275 O O . CYS A 1 291 ? -15.954 7.197 9.209 1.00 98.44 291 CYS A O 1
ATOM 2277 N N . ALA A 1 292 ? -14.891 8.360 7.609 1.00 98.38 292 ALA A N 1
ATOM 2278 C CA . ALA A 1 292 ? -14.192 9.258 8.525 1.00 98.38 292 ALA A CA 1
ATOM 2279 C C . ALA A 1 292 ? -15.157 10.157 9.311 1.00 98.38 292 ALA A C 1
ATOM 2281 O O . ALA A 1 292 ? -15.103 10.205 10.541 1.00 98.38 292 ALA A O 1
ATOM 2282 N N . ALA A 1 293 ? -16.086 10.817 8.617 1.00 98.38 293 ALA A N 1
ATOM 2283 C CA . ALA A 1 293 ? -17.099 11.674 9.227 1.00 98.38 293 ALA A CA 1
ATOM 2284 C C . ALA A 1 293 ? -17.994 10.887 10.196 1.00 98.38 293 ALA A C 1
ATOM 2286 O O . ALA A 1 293 ? -18.233 11.322 11.322 1.00 98.38 293 ALA A O 1
ATOM 2287 N N . HIS A 1 294 ? -18.423 9.691 9.794 1.00 98.31 294 HIS A N 1
ATOM 2288 C CA . HIS A 1 294 ? -19.198 8.783 10.632 1.00 98.31 294 HIS A CA 1
ATOM 2289 C C . HIS A 1 294 ? -18.431 8.340 11.889 1.00 98.31 294 HIS A C 1
ATOM 2291 O O . HIS A 1 294 ? -18.979 8.361 12.993 1.00 98.31 294 HIS A O 1
ATOM 2297 N N . ALA A 1 295 ? -17.159 7.953 11.740 1.00 97.62 295 ALA A N 1
ATOM 2298 C CA . ALA A 1 295 ? -16.314 7.553 12.862 1.00 97.62 295 ALA A CA 1
ATOM 2299 C C . ALA A 1 295 ? -16.108 8.712 13.848 1.00 97.62 295 ALA A C 1
ATOM 2301 O O . ALA A 1 295 ? -16.263 8.522 15.054 1.00 97.62 295 ALA A O 1
ATOM 2302 N N . LEU A 1 296 ? -15.832 9.920 13.345 1.00 97.50 296 LEU A N 1
ATOM 2303 C CA . LEU A 1 296 ? -15.700 11.128 14.161 1.00 97.50 296 LEU A CA 1
ATOM 2304 C C . LEU A 1 296 ? -16.990 11.441 14.916 1.00 97.50 296 LEU A C 1
ATOM 2306 O O . LEU A 1 296 ? -16.949 11.623 16.131 1.00 97.50 296 LEU A O 1
ATOM 2310 N N . LEU A 1 297 ? -18.132 11.444 14.225 1.00 97.38 297 LEU A N 1
ATOM 2311 C CA . LEU A 1 297 ? -19.432 11.720 14.832 1.00 97.38 297 LEU A CA 1
ATOM 2312 C C . LEU A 1 297 ? -19.721 10.757 15.989 1.00 97.38 297 LEU A C 1
ATOM 2314 O O . LEU A 1 297 ? -20.040 11.192 17.096 1.00 97.38 297 LEU A O 1
ATOM 2318 N N . LEU A 1 298 ? -19.578 9.450 15.769 1.00 96.31 298 LEU A N 1
ATOM 2319 C CA . LEU A 1 298 ? -19.914 8.459 16.790 1.00 96.31 298 LEU A CA 1
ATOM 2320 C C . LEU A 1 298 ? -18.888 8.402 17.920 1.00 96.31 298 LEU A C 1
ATOM 2322 O O . LEU A 1 298 ? -19.278 8.277 19.079 1.00 96.31 298 LEU A O 1
ATOM 2326 N N . SER A 1 299 ? -17.594 8.545 17.639 1.00 94.00 299 SER A N 1
ATOM 2327 C CA . SER A 1 299 ? -16.581 8.587 18.697 1.00 94.00 299 SER A CA 1
ATOM 2328 C C . SER A 1 299 ? -16.703 9.844 19.560 1.00 94.00 299 SER A C 1
ATOM 2330 O O . SER A 1 299 ? -16.642 9.740 20.786 1.00 94.00 299 SER A O 1
ATOM 2332 N N . LEU A 1 300 ? -16.940 11.020 18.967 1.00 93.69 300 LEU A N 1
ATOM 2333 C CA . LEU A 1 300 ? -17.074 12.275 19.717 1.00 93.69 300 LEU A CA 1
ATOM 2334 C C . LEU A 1 300 ? -18.374 12.338 20.532 1.00 93.69 300 LEU A C 1
ATOM 2336 O O . LEU A 1 300 ? -18.355 12.839 21.658 1.00 93.69 300 LEU A O 1
ATOM 2340 N N . THR A 1 301 ? -19.465 11.751 20.028 1.00 93.06 301 THR A N 1
ATOM 2341 C CA . THR A 1 301 ? -20.755 11.648 20.741 1.00 93.06 301 THR A CA 1
ATOM 2342 C C . THR A 1 301 ? -20.827 10.486 21.739 1.00 93.06 301 THR A C 1
ATOM 2344 O O . THR A 1 301 ? -21.897 10.215 22.269 1.00 93.06 301 THR A O 1
ATOM 2347 N N . ARG A 1 302 ? -19.704 9.819 22.051 1.00 87.81 302 ARG A N 1
ATOM 2348 C CA . ARG A 1 302 ? -19.604 8.691 23.012 1.00 87.81 302 ARG A CA 1
ATOM 2349 C C . ARG A 1 302 ? -20.257 7.379 22.560 1.00 87.81 302 ARG A C 1
ATOM 2351 O O . ARG A 1 302 ? -20.367 6.440 23.342 1.00 87.81 302 ARG A O 1
ATOM 2358 N N . HIS A 1 303 ? -20.592 7.263 21.282 1.00 91.12 303 HIS A N 1
ATOM 2359 C CA . HIS A 1 303 ? -21.168 6.072 20.658 1.00 91.12 303 HIS A CA 1
ATOM 2360 C C . HIS A 1 303 ? -20.149 5.283 19.815 1.00 91.12 303 HIS A C 1
ATOM 2362 O O . HIS A 1 303 ? -20.535 4.544 18.907 1.00 91.12 303 HIS A O 1
ATOM 2368 N N . GLY A 1 304 ? -18.846 5.383 20.116 1.00 89.12 304 GLY A N 1
ATOM 2369 C CA . GLY A 1 304 ? -17.768 4.750 19.338 1.00 89.12 304 GLY A CA 1
ATOM 2370 C C . GLY A 1 304 ? -17.960 3.243 19.119 1.00 89.12 304 GLY A C 1
ATOM 2371 O O . GLY A 1 304 ? -17.806 2.751 18.003 1.00 89.12 304 GLY A O 1
ATOM 2372 N N . ALA A 1 305 ? -18.427 2.509 20.137 1.00 90.81 305 ALA A N 1
ATOM 2373 C CA . ALA A 1 305 ? -18.749 1.081 20.014 1.00 90.81 305 ALA A CA 1
ATOM 2374 C C . ALA A 1 305 ? -19.881 0.797 19.006 1.00 90.81 305 ALA A C 1
ATOM 2376 O O . ALA A 1 305 ? -19.892 -0.244 18.346 1.00 90.81 305 ALA A O 1
ATOM 2377 N N . SER A 1 306 ? -20.839 1.718 18.859 1.00 93.69 306 SER A N 1
ATOM 2378 C CA . SER A 1 306 ? -21.839 1.639 17.793 1.00 93.69 306 SER A CA 1
ATOM 2379 C C . SER A 1 306 ? -21.204 1.866 16.427 1.00 93.69 306 SER A C 1
ATOM 2381 O O . SER A 1 306 ? -21.494 1.109 15.503 1.00 93.69 306 SER A O 1
ATOM 2383 N N . GLY A 1 307 ? -20.284 2.828 16.321 1.00 95.06 307 GLY A N 1
ATOM 2384 C CA . GLY A 1 307 ? -19.570 3.114 15.078 1.00 95.06 307 GLY A CA 1
ATOM 2385 C C . GLY A 1 307 ? -18.778 1.925 14.557 1.00 95.06 307 GLY A C 1
ATOM 2386 O O . GLY A 1 307 ? -18.935 1.562 13.392 1.00 95.06 307 GLY A O 1
ATOM 2387 N N . TRP A 1 308 ? -18.044 1.239 15.438 1.00 95.88 308 TRP A N 1
ATOM 2388 C CA . TRP A 1 308 ? -17.356 -0.010 15.097 1.00 95.88 308 TRP A CA 1
ATOM 2389 C C . TRP A 1 308 ? -18.318 -1.060 14.534 1.00 95.88 308 TRP A C 1
ATOM 2391 O O . TRP A 1 308 ? -18.051 -1.640 13.485 1.00 95.88 308 TRP A O 1
ATOM 2401 N N . ARG A 1 309 ? -19.463 -1.290 15.192 1.00 96.56 309 ARG A N 1
ATOM 2402 C CA . ARG A 1 309 ? -20.452 -2.281 14.733 1.00 96.56 309 ARG A CA 1
ATOM 2403 C C . ARG A 1 309 ? -21.066 -1.908 13.384 1.00 96.56 309 ARG A C 1
ATOM 2405 O O . ARG A 1 309 ? -21.257 -2.784 12.547 1.00 96.56 309 ARG A O 1
ATOM 2412 N N . GLN A 1 310 ? -21.395 -0.635 13.187 1.00 97.00 310 GLN A N 1
ATOM 2413 C CA . GLN A 1 310 ? -22.019 -0.153 11.957 1.00 97.00 310 GLN A CA 1
ATOM 2414 C C . GLN A 1 310 ? -21.043 -0.243 10.779 1.00 97.00 310 GLN A C 1
ATOM 2416 O O . GLN A 1 310 ? -21.387 -0.854 9.770 1.00 97.00 310 GLN A O 1
ATOM 2421 N N . GLN A 1 311 ? -19.804 0.243 10.924 1.00 97.56 311 GLN A N 1
ATOM 2422 C CA . GLN A 1 311 ? -18.809 0.147 9.849 1.00 97.56 311 GLN A CA 1
ATOM 2423 C C . GLN A 1 311 ? -18.401 -1.296 9.545 1.00 97.56 311 GLN A C 1
ATOM 2425 O O . GLN A 1 311 ? -18.271 -1.647 8.377 1.00 97.56 311 GLN A O 1
ATOM 2430 N N . LEU A 1 312 ? -18.267 -2.163 10.557 1.00 97.62 312 LEU A N 1
ATOM 2431 C CA . LEU A 1 312 ? -18.032 -3.593 10.320 1.00 97.62 312 LEU A CA 1
ATOM 2432 C C . LEU A 1 312 ? -19.201 -4.252 9.582 1.00 97.62 312 LEU A C 1
ATOM 2434 O O . LEU A 1 312 ? -18.972 -5.129 8.757 1.00 97.62 312 LEU A O 1
ATOM 2438 N N . GLY A 1 313 ? -20.440 -3.827 9.849 1.00 97.81 313 GLY A N 1
ATOM 2439 C CA . GLY A 1 313 ? -21.617 -4.275 9.107 1.00 97.81 313 GLY A CA 1
ATOM 2440 C C . GLY A 1 313 ? -21.581 -3.852 7.640 1.00 97.81 313 GLY A C 1
ATOM 2441 O O . GLY A 1 313 ? -21.829 -4.681 6.769 1.00 97.81 313 GLY A O 1
ATOM 2442 N N . VAL A 1 314 ? -21.212 -2.597 7.363 1.00 98.06 314 VAL A N 1
ATOM 2443 C CA . VAL A 1 314 ? -21.040 -2.095 5.989 1.00 98.06 314 VAL A CA 1
ATOM 2444 C C . VAL A 1 314 ? -19.916 -2.846 5.274 1.00 98.06 314 VAL A C 1
ATOM 2446 O O . VAL A 1 314 ? -20.126 -3.322 4.163 1.00 98.06 314 VAL A O 1
ATOM 2449 N N . LEU A 1 315 ? -18.759 -3.025 5.917 1.00 98.31 315 LEU A N 1
ATOM 2450 C CA . LEU A 1 315 ? -17.632 -3.780 5.364 1.00 98.31 315 LEU A CA 1
ATOM 2451 C C . LEU A 1 315 ? -18.012 -5.240 5.071 1.00 98.31 315 LEU A C 1
ATOM 2453 O O . LEU A 1 315 ? -17.699 -5.758 4.001 1.00 98.31 315 LEU A O 1
ATOM 2457 N N . ALA A 1 316 ? -18.718 -5.892 5.999 1.00 98.00 316 ALA A N 1
ATOM 2458 C CA . ALA A 1 316 ? -19.214 -7.252 5.824 1.00 98.00 316 ALA A CA 1
ATOM 2459 C C . ALA A 1 316 ? -20.194 -7.353 4.650 1.00 98.00 316 ALA A C 1
ATOM 2461 O O . ALA A 1 316 ? -20.031 -8.217 3.793 1.00 98.00 316 ALA A O 1
ATOM 2462 N N . GLY A 1 317 ? -21.178 -6.453 4.580 1.00 97.69 317 GLY A N 1
ATOM 2463 C CA . GLY A 1 317 ? -22.157 -6.416 3.494 1.00 97.69 317 GLY A CA 1
ATOM 2464 C C . GLY A 1 317 ? -21.510 -6.151 2.135 1.00 97.69 317 GLY A C 1
ATOM 2465 O O . GLY A 1 317 ? -21.774 -6.877 1.181 1.00 97.69 317 GLY A O 1
ATOM 2466 N N . ALA A 1 318 ? -20.608 -5.171 2.055 1.00 97.19 318 ALA A N 1
ATOM 2467 C CA . ALA A 1 318 ? -19.893 -4.845 0.825 1.00 97.19 318 ALA A CA 1
ATOM 2468 C C . ALA A 1 318 ? -18.975 -5.991 0.367 1.00 97.19 318 ALA A C 1
ATOM 2470 O O . ALA A 1 318 ? -18.923 -6.291 -0.824 1.00 97.19 318 ALA A O 1
ATOM 2471 N N . GLY A 1 319 ? -18.268 -6.645 1.295 1.00 97.06 319 GLY A N 1
ATOM 2472 C CA . GLY A 1 319 ? -17.350 -7.744 0.981 1.00 97.06 319 GLY A CA 1
ATOM 2473 C C . GLY A 1 319 ? -18.082 -9.019 0.577 1.00 97.06 319 GLY A C 1
ATOM 2474 O O . GLY A 1 319 ? -17.778 -9.603 -0.459 1.00 97.06 319 GLY A O 1
ATOM 2475 N N . CYS A 1 320 ? -19.096 -9.419 1.351 1.00 96.56 320 CYS A N 1
ATOM 2476 C CA . CYS A 1 320 ? -19.897 -10.607 1.059 1.00 96.56 320 CYS A CA 1
ATOM 2477 C C . CYS A 1 320 ? -20.828 -10.422 -0.147 1.00 96.56 320 CYS A C 1
ATOM 2479 O O . CYS A 1 320 ? -21.145 -11.393 -0.829 1.00 96.56 320 CYS A O 1
ATOM 2481 N N . GLY A 1 321 ? -21.272 -9.191 -0.410 1.00 95.25 321 GLY A N 1
ATOM 2482 C CA . GLY A 1 321 ? -22.141 -8.862 -1.537 1.00 95.25 321 GLY A CA 1
ATOM 2483 C C . GLY A 1 321 ? -21.406 -8.714 -2.870 1.00 95.25 321 GLY A C 1
ATOM 2484 O O . GLY A 1 321 ? -22.050 -8.816 -3.909 1.00 95.25 321 GLY A O 1
ATOM 2485 N N . LEU A 1 322 ? -20.080 -8.515 -2.875 1.00 93.06 322 LEU A N 1
ATOM 2486 C CA . LEU A 1 322 ? -19.328 -8.312 -4.118 1.00 93.06 322 LEU A CA 1
ATOM 2487 C C . LEU A 1 322 ? -19.406 -9.518 -5.079 1.00 93.06 322 LEU A C 1
ATOM 2489 O O . LEU A 1 322 ? -19.715 -9.285 -6.245 1.00 93.06 322 LEU A O 1
ATOM 2493 N N . PRO A 1 323 ? -19.225 -10.786 -4.644 1.00 90.75 323 PRO A N 1
ATOM 2494 C CA . PRO A 1 323 ? -19.411 -11.939 -5.530 1.00 90.75 323 PRO A CA 1
ATOM 2495 C C . PRO A 1 323 ? -20.839 -12.049 -6.081 1.00 90.75 323 PRO A C 1
ATOM 2497 O O . PRO A 1 323 ? -21.035 -12.439 -7.226 1.00 90.75 323 PRO A O 1
ATOM 2500 N N . VAL A 1 324 ? -21.848 -11.672 -5.286 1.00 90.81 324 VAL A N 1
ATOM 2501 C CA . VAL A 1 324 ? -23.257 -11.682 -5.717 1.00 90.81 324 VAL A CA 1
ATOM 2502 C C . VAL A 1 324 ? -23.498 -10.621 -6.789 1.00 90.81 324 VAL A C 1
ATOM 2504 O O . VAL A 1 324 ? -24.121 -10.903 -7.810 1.00 90.81 324 VAL A O 1
ATOM 2507 N N . LEU A 1 325 ? -22.963 -9.415 -6.586 1.00 90.31 325 LEU A N 1
ATOM 2508 C CA . LEU A 1 325 ? -23.000 -8.346 -7.581 1.00 90.31 325 LEU A CA 1
ATOM 2509 C C . LEU A 1 325 ? -22.293 -8.769 -8.870 1.00 90.31 325 LEU A C 1
ATOM 2511 O O . LEU A 1 325 ? -22.753 -8.460 -9.966 1.00 90.31 325 LEU A O 1
ATOM 2515 N N . ASP A 1 326 ? -21.180 -9.480 -8.745 1.00 87.81 326 ASP A N 1
ATOM 2516 C CA . ASP A 1 326 ? -20.422 -9.961 -9.887 1.00 87.81 326 ASP A CA 1
ATOM 2517 C C . ASP A 1 326 ? -21.205 -10.991 -10.714 1.00 87.81 326 ASP A C 1
ATOM 2519 O O . ASP A 1 326 ? -21.296 -10.864 -11.934 1.00 87.81 326 ASP A O 1
ATOM 2523 N N . LEU A 1 327 ? -21.870 -11.939 -10.046 1.00 84.50 327 LEU A N 1
ATOM 2524 C CA . LEU A 1 327 ? -22.780 -12.893 -10.686 1.00 84.50 327 LEU A CA 1
ATOM 2525 C C . LEU A 1 327 ? -23.967 -12.199 -11.369 1.00 84.50 327 LEU A C 1
ATOM 2527 O O . LEU A 1 327 ? -24.376 -12.617 -12.448 1.00 84.50 327 LEU A O 1
ATOM 2531 N N . ALA A 1 328 ? -24.509 -11.138 -10.765 1.00 86.31 328 ALA A N 1
ATOM 2532 C CA . ALA A 1 328 ? -25.652 -10.403 -11.308 1.00 86.31 328 ALA A CA 1
ATOM 2533 C C . ALA A 1 328 ? -25.290 -9.474 -12.481 1.00 86.31 328 ALA A C 1
ATOM 2535 O O . ALA A 1 328 ? -26.135 -9.193 -13.327 1.00 86.31 328 ALA A O 1
ATOM 2536 N N . SER A 1 329 ? -24.054 -8.969 -12.525 1.00 80.94 329 SER A N 1
ATOM 2537 C CA . SER A 1 329 ? -23.618 -7.969 -13.512 1.00 80.94 329 SER A CA 1
ATOM 2538 C C . SER A 1 329 ? -22.913 -8.559 -14.736 1.00 80.94 329 SER A C 1
ATOM 2540 O O . SER A 1 329 ? -22.773 -7.865 -15.745 1.00 80.94 329 SER A O 1
ATOM 2542 N N . ARG A 1 330 ? -22.469 -9.824 -14.699 1.00 72.38 330 ARG A N 1
ATOM 2543 C CA . ARG A 1 330 ? -21.690 -10.420 -15.796 1.00 72.38 330 ARG A CA 1
ATOM 2544 C C . ARG A 1 330 ? -22.533 -11.248 -16.765 1.00 72.38 330 ARG A C 1
ATOM 2546 O O . ARG A 1 330 ? -22.989 -12.337 -16.442 1.00 72.38 330 ARG A O 1
ATOM 2553 N N . SER A 1 331 ? -22.610 -10.780 -18.014 1.00 58.00 331 SER A N 1
ATOM 2554 C CA . SER A 1 331 ? -23.195 -11.498 -19.160 1.00 58.00 331 SER A CA 1
ATOM 2555 C C . SER A 1 331 ? -22.226 -12.460 -19.875 1.00 58.00 331 SER A C 1
ATOM 2557 O O . SER A 1 331 ? -22.651 -13.237 -20.730 1.00 58.00 331 SER A O 1
ATOM 2559 N N . HIS A 1 332 ? -20.928 -12.446 -19.548 1.00 53.00 332 HIS A N 1
ATOM 2560 C CA . HIS A 1 332 ? -19.907 -13.287 -20.190 1.00 53.00 332 HIS A CA 1
ATOM 2561 C C . HIS A 1 332 ? -19.117 -14.090 -19.157 1.00 53.00 332 HIS A C 1
ATOM 2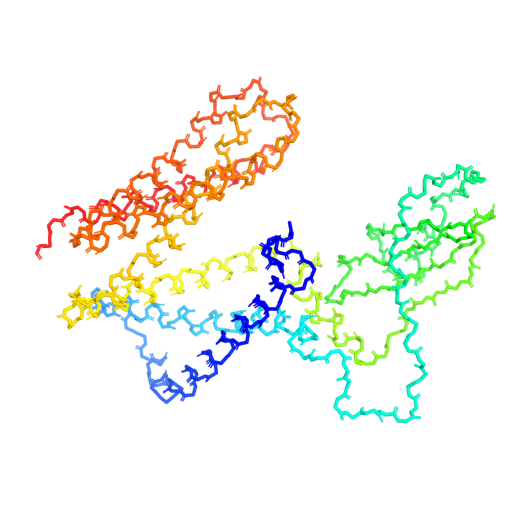563 O O . HIS A 1 332 ? -18.106 -13.651 -18.606 1.00 53.00 332 HIS A O 1
ATOM 2569 N N . ALA A 1 333 ? -19.619 -15.293 -18.889 1.00 49.91 333 ALA A N 1
ATOM 2570 C CA . ALA A 1 333 ? -18.970 -16.290 -18.062 1.00 49.91 333 ALA A CA 1
ATOM 2571 C C . ALA A 1 333 ? -17.573 -16.643 -18.612 1.00 49.91 333 ALA A C 1
ATOM 2573 O O . ALA A 1 333 ? -17.422 -17.101 -19.739 1.00 49.91 333 ALA A O 1
ATOM 2574 N N . TRP A 1 334 ? -16.553 -16.437 -17.780 1.00 54.00 334 TRP A N 1
ATOM 2575 C CA . TRP A 1 334 ? -15.400 -17.336 -17.632 1.00 54.00 334 TRP A CA 1
ATOM 2576 C C . TRP A 1 334 ? -14.508 -17.573 -18.868 1.00 54.00 334 TRP A C 1
ATOM 2578 O O . TRP A 1 334 ? -13.775 -18.554 -18.908 1.00 54.00 334 TRP A O 1
ATOM 2588 N N . GLY A 1 335 ? -14.505 -16.674 -19.855 1.00 58.28 335 GLY A N 1
ATOM 2589 C CA . GLY A 1 335 ? -13.633 -16.798 -21.030 1.00 58.28 335 GLY A CA 1
ATOM 2590 C C . GLY A 1 335 ? -12.167 -16.442 -20.744 1.00 58.28 335 GLY A C 1
ATOM 2591 O O . GLY A 1 335 ? -11.292 -17.302 -20.730 1.00 58.28 335 GLY A O 1
ATOM 2592 N N . GLN A 1 336 ? -11.878 -15.156 -20.514 1.00 54.38 336 GLN A N 1
ATOM 2593 C CA . GLN A 1 336 ? -10.511 -14.651 -20.319 1.00 54.38 336 GLN A CA 1
ATOM 2594 C C . GLN A 1 336 ? -10.377 -13.894 -18.993 1.00 54.38 336 GLN A C 1
ATOM 2596 O O . GLN A 1 336 ? -11.196 -13.041 -18.664 1.00 54.38 336 GLN A O 1
ATOM 2601 N N . GLY A 1 337 ? -9.338 -14.209 -18.212 1.00 64.75 337 GLY A N 1
ATOM 2602 C CA . GLY A 1 337 ? -9.033 -13.512 -16.954 1.00 64.75 337 GLY A CA 1
ATOM 2603 C C . GLY A 1 337 ? -9.848 -13.951 -15.731 1.00 64.75 337 GLY A C 1
ATOM 2604 O O . GLY A 1 337 ? -9.725 -13.326 -14.678 1.00 64.75 337 GLY A O 1
ATOM 2605 N N . ALA A 1 338 ? -10.626 -15.039 -15.828 1.00 72.50 338 ALA A N 1
ATOM 2606 C CA . ALA A 1 338 ? -11.469 -15.556 -14.742 1.00 72.50 338 ALA A CA 1
ATOM 2607 C C . ALA A 1 338 ? -10.711 -15.702 -13.410 1.00 72.50 338 ALA A C 1
ATOM 2609 O O . ALA A 1 338 ? -11.226 -15.324 -12.363 1.00 72.50 338 ALA A O 1
ATOM 2610 N N . ASN A 1 339 ? -9.453 -16.152 -13.456 1.00 79.88 339 ASN A N 1
ATOM 2611 C CA . ASN A 1 339 ? -8.613 -16.341 -12.270 1.00 79.88 339 ASN A CA 1
ATOM 2612 C C . ASN A 1 339 ? -8.365 -15.048 -11.481 1.00 79.88 339 ASN A C 1
ATOM 2614 O O . ASN A 1 339 ? -8.347 -15.079 -10.254 1.00 79.88 339 ASN A O 1
ATOM 2618 N N . VAL A 1 340 ? -8.193 -13.909 -12.162 1.00 80.81 340 VAL A N 1
ATOM 2619 C CA . VAL A 1 340 ? -7.950 -12.618 -11.495 1.00 80.81 340 VAL A CA 1
ATOM 2620 C C . VAL A 1 340 ? -9.211 -12.161 -10.773 1.00 80.81 340 VAL A C 1
ATOM 2622 O O . VAL A 1 340 ? -9.148 -11.748 -9.619 1.00 80.81 340 VAL A O 1
ATOM 2625 N N . PHE A 1 341 ? -10.361 -12.290 -11.429 1.00 79.81 341 PHE A N 1
ATOM 2626 C CA . PHE A 1 341 ? -11.640 -11.940 -10.830 1.00 79.81 341 PHE A CA 1
ATOM 2627 C C . PHE A 1 341 ? -11.994 -12.853 -9.659 1.00 79.81 341 PHE A C 1
ATOM 2629 O O . PHE A 1 341 ? -12.292 -12.346 -8.585 1.00 79.81 341 PHE A O 1
ATOM 2636 N N . MET A 1 342 ? -11.842 -14.172 -9.815 1.00 84.75 342 MET A N 1
ATOM 2637 C CA . MET A 1 342 ? -12.040 -15.125 -8.720 1.00 84.75 342 MET A CA 1
ATOM 2638 C C . MET A 1 342 ? -11.134 -14.812 -7.528 1.00 84.75 342 MET A C 1
ATOM 2640 O O . MET A 1 342 ? -11.595 -14.861 -6.391 1.00 84.75 342 MET A O 1
ATOM 2644 N N . ALA A 1 343 ? -9.868 -14.449 -7.760 1.00 87.19 343 ALA A N 1
ATOM 2645 C CA . ALA A 1 343 ? -8.960 -14.063 -6.684 1.00 87.19 343 ALA A CA 1
ATOM 2646 C C . ALA A 1 343 ? -9.429 -12.789 -5.959 1.00 87.19 343 ALA A C 1
ATOM 2648 O O . ALA A 1 343 ? -9.449 -12.760 -4.729 1.00 87.19 343 ALA A O 1
ATOM 2649 N N . VAL A 1 344 ? -9.843 -11.755 -6.701 1.00 88.88 344 VAL A N 1
ATOM 2650 C CA . VAL A 1 344 ? -10.357 -10.500 -6.124 1.00 88.88 344 VAL A CA 1
ATOM 2651 C C . VAL A 1 344 ? -11.652 -10.737 -5.349 1.00 88.88 344 VAL A C 1
ATOM 2653 O O . VAL A 1 344 ? -11.755 -10.304 -4.202 1.00 88.88 344 VAL A O 1
ATOM 2656 N N . ASP A 1 345 ? -12.608 -11.460 -5.930 1.00 90.69 345 ASP A N 1
ATOM 2657 C CA . ASP A 1 345 ? -13.896 -11.747 -5.301 1.00 90.69 345 ASP A CA 1
ATOM 2658 C C . ASP A 1 345 ? -13.708 -12.630 -4.056 1.00 90.69 345 ASP A C 1
ATOM 2660 O O . ASP A 1 345 ? -14.322 -12.372 -3.023 1.00 90.69 345 ASP A O 1
ATOM 2664 N N . THR A 1 346 ? -12.781 -13.597 -4.094 1.00 92.50 346 THR A N 1
ATOM 2665 C CA . THR A 1 346 ? -12.412 -14.411 -2.923 1.00 92.50 346 THR A CA 1
ATOM 2666 C C . THR A 1 346 ? -11.811 -13.549 -1.815 1.00 92.50 346 THR A C 1
ATOM 2668 O O . THR A 1 346 ? -12.216 -13.665 -0.661 1.00 92.50 346 THR A O 1
ATOM 2671 N N . LEU A 1 347 ? -10.872 -12.651 -2.131 1.00 93.00 347 LEU A N 1
ATOM 2672 C CA . LEU A 1 347 ? -10.265 -11.761 -1.135 1.00 93.00 347 LEU A CA 1
ATOM 2673 C C . LEU A 1 347 ? -11.285 -10.781 -0.537 1.00 93.00 347 LEU A C 1
ATOM 2675 O O . LEU A 1 347 ? -11.281 -10.554 0.677 1.00 93.00 347 LEU A O 1
ATOM 2679 N N . ALA A 1 348 ? -12.182 -10.231 -1.357 1.00 94.88 348 ALA A N 1
ATOM 2680 C CA . ALA A 1 348 ? -13.268 -9.367 -0.902 1.00 94.88 348 ALA A CA 1
ATOM 2681 C C . ALA A 1 348 ? -14.243 -10.120 0.014 1.00 94.88 348 ALA A C 1
ATOM 2683 O O . ALA A 1 348 ? -14.574 -9.634 1.098 1.00 94.88 348 ALA A O 1
ATOM 2684 N N . PHE A 1 349 ? -14.631 -11.336 -0.377 1.00 96.12 349 PHE A N 1
ATOM 2685 C CA . PHE A 1 349 ? -15.508 -12.203 0.403 1.00 96.12 349 PHE A CA 1
ATOM 2686 C C . PHE A 1 349 ? -14.878 -12.592 1.744 1.00 96.12 349 PHE A C 1
ATOM 2688 O O . PHE A 1 349 ? -15.515 -12.455 2.787 1.00 96.12 349 PHE A O 1
ATOM 2695 N N . LEU A 1 350 ? -13.602 -12.993 1.749 1.00 96.12 350 LEU A N 1
ATOM 2696 C CA . LEU A 1 350 ? -12.848 -13.287 2.972 1.00 96.12 350 LEU A CA 1
ATOM 2697 C C . LEU A 1 350 ? -12.751 -12.062 3.888 1.00 96.12 350 LEU A C 1
ATOM 2699 O O . LEU A 1 350 ? -12.949 -12.180 5.096 1.00 96.12 350 LEU A O 1
ATOM 2703 N N . THR A 1 351 ? -12.514 -10.875 3.326 1.00 96.00 351 THR A N 1
ATOM 2704 C CA . THR A 1 351 ? -12.513 -9.617 4.090 1.00 96.00 351 THR A CA 1
ATOM 2705 C C . THR A 1 351 ? -13.884 -9.360 4.724 1.00 96.00 351 THR A C 1
ATOM 2707 O O . THR A 1 351 ? -13.965 -9.035 5.912 1.00 96.00 351 THR A O 1
ATOM 2710 N N . GLY A 1 352 ? -14.968 -9.576 3.972 1.00 97.19 352 GLY A N 1
ATOM 2711 C CA . GLY A 1 352 ? -16.340 -9.462 4.469 1.00 97.19 352 GLY A CA 1
ATOM 2712 C C . GLY A 1 352 ? -16.664 -10.469 5.578 1.00 97.19 352 GLY A C 1
ATOM 2713 O O . GLY A 1 352 ? -17.220 -10.094 6.609 1.00 97.19 352 GLY A O 1
ATOM 2714 N N . LEU A 1 353 ? -16.240 -11.726 5.425 1.00 97.12 353 LEU A N 1
ATOM 2715 C CA . LEU A 1 353 ? -16.370 -12.782 6.434 1.00 97.12 353 LEU A CA 1
ATOM 2716 C C . LEU A 1 353 ? -15.623 -12.445 7.726 1.00 97.12 353 LEU A C 1
ATOM 2718 O O . LEU A 1 353 ? -16.170 -12.626 8.815 1.00 97.12 353 LEU A O 1
ATOM 2722 N N . ILE A 1 354 ? -14.393 -11.935 7.624 1.00 95.56 354 ILE A N 1
ATOM 2723 C CA . ILE A 1 354 ? -13.602 -11.504 8.783 1.00 95.56 354 ILE A CA 1
ATOM 2724 C C . ILE A 1 354 ? -14.324 -10.361 9.508 1.00 95.56 354 ILE A C 1
ATOM 2726 O O . ILE A 1 354 ? -14.474 -10.409 10.733 1.00 95.56 354 ILE A O 1
ATOM 2730 N N . ALA A 1 355 ? -14.835 -9.374 8.765 1.00 96.69 355 ALA A N 1
ATOM 2731 C CA . ALA A 1 355 ? -15.608 -8.270 9.328 1.00 96.69 355 ALA A CA 1
ATOM 2732 C C . ALA A 1 355 ? -16.910 -8.748 9.994 1.00 96.69 355 ALA A C 1
ATOM 2734 O O . ALA A 1 355 ? -17.234 -8.309 11.101 1.00 96.69 355 ALA A O 1
ATOM 2735 N N . LEU A 1 356 ? -17.616 -9.704 9.382 1.00 96.62 356 LEU A N 1
ATOM 2736 C CA . LEU A 1 356 ? -18.819 -10.316 9.943 1.00 96.62 356 LEU A CA 1
ATOM 2737 C C . LEU A 1 356 ? -18.510 -11.074 11.239 1.00 96.62 356 LEU A C 1
ATOM 2739 O O . LEU A 1 356 ? -19.192 -10.887 12.247 1.00 96.62 356 LEU A O 1
ATOM 2743 N N . CYS A 1 357 ? -17.449 -11.881 11.253 1.00 95.56 357 CYS A N 1
ATOM 2744 C CA . CYS A 1 357 ? -16.995 -12.587 12.450 1.00 95.56 357 CYS A CA 1
ATOM 2745 C C . CYS A 1 357 ? -16.658 -11.613 13.587 1.00 95.56 357 CYS A C 1
ATOM 2747 O O . CYS A 1 357 ? -17.035 -11.848 14.738 1.00 95.56 357 CYS A O 1
ATOM 2749 N N . ALA A 1 358 ? -15.976 -10.508 13.274 1.00 93.00 358 ALA A N 1
ATOM 2750 C CA . ALA A 1 358 ? -15.665 -9.459 14.240 1.00 93.00 358 ALA A CA 1
ATOM 2751 C C . ALA A 1 358 ? -16.939 -8.784 14.777 1.00 93.00 358 ALA A C 1
ATOM 2753 O O . ALA A 1 358 ? -17.090 -8.636 15.991 1.00 93.00 358 ALA A O 1
ATOM 2754 N N . LEU A 1 359 ? -17.893 -8.454 13.902 1.00 94.25 359 LEU A N 1
ATOM 2755 C CA . LEU A 1 359 ? -19.185 -7.877 14.278 1.00 94.25 359 LEU A CA 1
ATOM 2756 C C . LEU A 1 359 ? -19.976 -8.793 15.220 1.00 94.25 359 LEU A C 1
ATOM 2758 O O . LEU A 1 359 ? -20.498 -8.333 16.236 1.00 94.25 359 LEU A O 1
ATOM 2762 N N . LEU A 1 360 ? -20.053 -10.088 14.905 1.00 93.38 360 LEU A N 1
ATOM 2763 C CA . LEU A 1 360 ? -20.755 -11.071 15.730 1.00 93.38 360 LEU A CA 1
ATOM 2764 C C . LEU A 1 360 ? -20.102 -11.216 17.107 1.00 93.38 360 LEU A C 1
ATOM 2766 O O . LEU A 1 360 ? -20.809 -11.298 18.109 1.00 93.38 360 LEU A O 1
ATOM 2770 N N . LYS A 1 361 ? -18.766 -11.188 17.182 1.00 89.31 361 LYS A N 1
ATOM 2771 C CA . LYS A 1 361 ? -18.042 -11.199 18.462 1.00 89.31 361 LYS A CA 1
ATOM 2772 C C . LYS A 1 361 ? -18.295 -9.938 19.289 1.00 89.31 361 LYS A C 1
ATOM 2774 O O . LYS A 1 361 ? -18.453 -10.055 20.497 1.00 89.31 361 LYS A O 1
ATOM 2779 N N . LEU A 1 362 ? -18.393 -8.765 18.660 1.00 86.50 362 LEU A N 1
ATOM 2780 C CA . LEU A 1 362 ? -18.694 -7.501 19.347 1.00 86.50 362 LEU A CA 1
ATOM 2781 C C . LEU A 1 362 ? -20.143 -7.395 19.846 1.00 86.50 362 LEU A C 1
ATOM 2783 O O . LEU A 1 362 ? -20.419 -6.586 20.727 1.00 86.50 362 LEU A O 1
ATOM 2787 N N . ARG A 1 363 ? -21.078 -8.160 19.270 1.00 83.44 363 ARG A N 1
ATOM 2788 C CA . ARG A 1 363 ? -22.487 -8.184 19.700 1.00 83.44 363 ARG A CA 1
ATOM 2789 C C . ARG A 1 363 ? -22.752 -9.127 20.869 1.00 83.44 363 ARG A C 1
ATOM 2791 O O . ARG A 1 363 ? -23.779 -8.974 21.523 1.00 83.44 363 ARG A O 1
ATOM 2798 N N . LYS A 1 364 ? -21.874 -10.101 21.124 1.00 73.88 364 LYS A N 1
ATOM 2799 C CA . LYS A 1 364 ? -22.032 -10.993 22.275 1.00 73.88 364 LYS A CA 1
ATOM 2800 C C . LYS A 1 364 ? -21.827 -10.183 23.563 1.00 73.88 364 LYS A C 1
ATOM 2802 O O . LYS A 1 364 ? -20.819 -9.479 23.649 1.00 73.88 364 LYS A O 1
ATOM 2807 N N . PRO A 1 365 ? -22.743 -10.255 24.548 1.00 50.00 365 PRO A N 1
ATOM 2808 C CA . PRO A 1 365 ? -22.481 -9.685 25.864 1.00 50.00 365 PRO A CA 1
ATOM 2809 C C . PRO A 1 365 ? -21.205 -10.319 26.429 1.00 50.00 365 PRO A C 1
ATOM 2811 O O . PRO A 1 365 ? -20.944 -11.501 26.189 1.00 50.00 365 PRO A O 1
ATOM 2814 N N . ALA A 1 366 ? -20.379 -9.521 27.111 1.00 49.72 366 ALA A N 1
ATOM 2815 C CA . ALA A 1 366 ? -19.214 -10.042 27.815 1.00 49.72 366 ALA A CA 1
ATOM 2816 C C . ALA A 1 366 ? -19.721 -11.045 28.861 1.00 49.72 366 ALA A C 1
ATOM 2818 O O . ALA A 1 366 ? -20.423 -10.644 29.786 1.00 49.72 366 ALA A O 1
ATOM 2819 N N . ALA A 1 367 ? -19.458 -12.329 28.614 1.00 34.28 367 ALA A N 1
ATOM 2820 C CA . ALA A 1 367 ? -19.828 -13.430 29.496 1.00 34.28 367 ALA A CA 1
ATOM 2821 C C . ALA A 1 367 ? -19.007 -13.410 30.785 1.00 34.28 367 ALA A C 1
ATOM 2823 O O . ALA A 1 367 ? -17.814 -13.019 30.704 1.00 34.28 367 ALA A O 1
#

InterPro domains:
  IPR005625 PepSY-associated TM protein [PF03929] (1-230)
  IPR005625 PepSY-associated TM protein [PTHR34219] (1-349)

pLDDT: mean 84.17, std 15.65, range [34.12, 98.44]

Foldseek 3Di:
DCCQQQVPVPDAPSNQVNLVVLVVLLVVLVVCCVVCVVVLVVLVVDDDCPDDPVVNVVSVLSVLCVVLSVVSNLLSVLSNVLSVCSNPPVDPPDDPPPDDDDPPPPDDPDDDPPDPAPDFDDVVVLQVVWCVVLVAPDDWDWDDDNFWIWTAHDLLRDLFNDRWTWIATRHHGHTDDTDDDDDPVNRVNRNSVSNNVVSNPDPVVVVVSVVSVVSVLVSVLVVLVVVLVVCCVPDLLPPVSLLSLLVSQLVNQQLLLLVLQLLVLVLPPDPPDDPSVVVSVVSSVVSSVVSSVLSSVCSNVVNNLVSLLVSLQSLLCSLLCSVVSVVVRDPDPDDPPVVVVVVVNVVSNVRSVVSVVVNVVSPDPDD

Secondary structure (DSSP, 8-state):
-HHHHHTTS-SSHHHHHHHHHHHHHHHHHHHHHHHHHHHHHHHHH---TTS-HHHHHHHHHHHHHHHHHHHHHHHHHHHHHHTGGGTS-SS-SS--TT-------------------SPPPPHHHHHHHHHHHHT--S--EEEE-SSEEEEEPPTTSSSS----EEEEETTT--EEEEE----HHHHHHHHHHHHHH-TT--HHHHHHHHHHHHHHHHHHHHHHHHHHHHHHHHHTTSHHHHHHHHHHHIIIIIHHHHHHHHHHHHHHS-TT-TTHHHHHHHHHHHHHHHHHHHHHHHHHTT-HHHHHHHHHHHHHHHHHHHHHHHHHH-SS-SSSSHHHHHHHHHHHHHHHHHHHHHHHHHHS---

Sequence (367 aa):
YNFHFSLRGGNQPGVQIDTLLGLCLLVAIGSGLVIHIKPLWPDLILFRPFGARPRAWVDAHLIAGVLFLPFIAFMGYTGTAIHARALLPAEPFFRAHTAAPHKKEKTAPKGRVLQAGPLPPPLTPLIAQARDILRSPDGNLVLFTPDEVHIFKSDAFGPFLTRDHVDFNRKDGHFLRSVTQSPPAVATMQLVRGLHYARYAPLPLRWLYFLSGLAATALAASGLVVFLMKRRRSSGEQFFFRMAEALTMTTVVGFPTATLGVFWANRCLPTALSGRAMMEIDLFFIVWGLCAAHALLLSLTRHGASGWRQQLGVLAGAGCGLPVLDLASRSHAWGQGANVFMAVDTLAFLTGLIALCALLKLRKPAA

Organism: NCBI:txid178901